Protein AF-A0A8I6XBU9-F1 (afdb_monomer)

Secondary structure (DSSP, 8-state):
-TTTT--SS--EEEEE---TTSS--EEEEESS--GGG--S-------SBTTTTEEEE--EEETTEE-SSSTT-EEEE--TT--SPP--HHHHHHHHHHTT---BPPHHHHHHHHHHHHHHHHHHHTT--HHHHHHHHTS-SS-S-S--------TTS-SSHHHHHHHHHHHHHHHHHHHHHHTTT--HHHHHHHHHHHTT-BPPTT------GGGGGGSPPEEEEETTEEEEE-TT-

Mean predicted aligned error: 7.1 Å

Structure (mmCIF, N/CA/C/O backbone):
data_AF-A0A8I6XBU9-F1
#
_entry.id   AF-A0A8I6XBU9-F1
#
loop_
_atom_site.group_PDB
_atom_site.id
_atom_site.type_symbol
_atom_site.label_atom_id
_atom_site.label_alt_id
_atom_site.label_comp_id
_atom_site.label_asym_id
_atom_site.label_entity_id
_atom_site.label_seq_id
_atom_site.pdbx_PDB_ins_code
_atom_site.Cartn_x
_atom_site.Cartn_y
_atom_site.Cartn_z
_atom_site.occupancy
_atom_site.B_iso_or_equiv
_atom_site.auth_seq_id
_atom_site.auth_comp_id
_atom_site.auth_asym_id
_atom_site.auth_atom_id
_atom_site.pdbx_PDB_model_num
ATOM 1 N N . MET A 1 1 ? 7.343 6.945 -33.874 1.00 69.19 1 MET A N 1
ATOM 2 C CA . MET A 1 1 ? 8.345 5.884 -34.149 1.00 69.19 1 MET A CA 1
ATOM 3 C C . MET A 1 1 ? 7.709 4.617 -34.724 1.00 69.19 1 MET A C 1
ATOM 5 O O . MET A 1 1 ? 8.165 4.173 -35.769 1.00 69.19 1 MET A O 1
ATOM 9 N N . GLN A 1 2 ? 6.653 4.068 -34.107 1.00 75.69 2 GLN A N 1
ATOM 10 C CA . GLN A 1 2 ? 5.921 2.900 -34.630 1.00 75.69 2 GLN A CA 1
ATOM 11 C C . GLN A 1 2 ? 5.233 3.190 -35.978 1.00 75.69 2 GLN A C 1
ATOM 13 O O . GLN A 1 2 ? 5.475 2.491 -36.955 1.00 75.69 2 GLN A O 1
ATOM 18 N N . GLU A 1 3 ? 4.470 4.285 -36.078 1.00 79.31 3 GLU A N 1
ATOM 19 C CA . GLU A 1 3 ? 3.785 4.694 -37.324 1.00 79.31 3 GLU A CA 1
ATOM 20 C C . GLU A 1 3 ? 4.749 4.978 -38.485 1.00 79.31 3 GLU A C 1
ATOM 22 O O . GLU A 1 3 ? 4.449 4.713 -39.645 1.00 79.31 3 GLU A O 1
ATOM 27 N N . GLN A 1 4 ? 5.949 5.465 -38.159 1.00 82.12 4 GLN A N 1
ATOM 28 C CA . GLN A 1 4 ? 7.026 5.722 -39.118 1.00 82.12 4 GLN A CA 1
ATOM 29 C C . GLN A 1 4 ? 7.834 4.454 -39.454 1.00 82.12 4 GLN A C 1
ATOM 31 O O . GLN A 1 4 ? 8.819 4.540 -40.180 1.00 82.12 4 GLN A O 1
ATOM 36 N N . LYS A 1 5 ? 7.448 3.284 -38.918 1.00 76.81 5 LYS A N 1
ATOM 37 C CA . LYS A 1 5 ? 8.120 1.984 -39.097 1.00 76.81 5 LYS A CA 1
ATOM 38 C C . LYS A 1 5 ? 9.612 1.994 -38.744 1.00 76.81 5 LYS A C 1
ATOM 40 O O . LYS A 1 5 ? 10.394 1.218 -39.281 1.00 76.81 5 LYS A O 1
ATOM 45 N N . LEU A 1 6 ? 10.011 2.850 -37.804 1.00 74.56 6 LEU A N 1
ATOM 46 C CA . LEU A 1 6 ? 11.391 2.925 -37.309 1.00 74.56 6 LEU A CA 1
ATOM 47 C C . LEU A 1 6 ? 11.697 1.833 -36.262 1.00 74.56 6 LEU A C 1
ATOM 49 O O . LEU A 1 6 ? 12.803 1.768 -35.721 1.00 74.56 6 LEU A O 1
ATOM 53 N N . ILE A 1 7 ? 10.704 0.994 -35.945 1.00 70.50 7 ILE A N 1
ATOM 54 C CA . ILE A 1 7 ? 10.739 -0.013 -34.887 1.00 70.50 7 ILE A CA 1
ATOM 55 C C . ILE A 1 7 ? 10.218 -1.356 -35.427 1.00 70.50 7 ILE A C 1
ATOM 57 O O . ILE A 1 7 ? 9.168 -1.400 -36.055 1.00 70.50 7 ILE A O 1
ATOM 61 N N . GLU A 1 8 ? 10.948 -2.445 -35.156 1.00 71.12 8 GLU A N 1
ATOM 62 C CA . GLU A 1 8 ? 10.561 -3.830 -35.507 1.00 71.12 8 GLU A CA 1
ATOM 63 C C . GLU A 1 8 ? 9.788 -4.563 -34.399 1.00 71.12 8 GLU A C 1
ATOM 65 O O . GLU A 1 8 ? 9.085 -5.531 -34.676 1.00 71.12 8 GLU A O 1
ATOM 70 N N . LYS A 1 9 ? 9.954 -4.145 -33.138 1.00 80.44 9 LYS A N 1
ATOM 71 C CA . LYS A 1 9 ? 9.275 -4.722 -31.971 1.00 80.44 9 LYS A CA 1
ATOM 72 C C . LYS A 1 9 ? 8.653 -3.616 -31.141 1.00 80.44 9 LYS A C 1
ATOM 74 O O . LYS A 1 9 ? 9.375 -2.753 -30.644 1.00 80.44 9 LYS A O 1
ATOM 79 N N . ASP A 1 10 ? 7.348 -3.701 -30.928 1.00 89.19 10 ASP A N 1
ATOM 80 C CA . ASP A 1 10 ? 6.564 -2.692 -30.212 1.00 89.19 10 ASP A CA 1
ATOM 81 C C . ASP A 1 10 ? 6.672 -2.858 -28.688 1.00 89.19 10 ASP A C 1
ATOM 83 O O . ASP A 1 10 ? 5.684 -3.051 -27.985 1.00 89.19 10 ASP A O 1
ATOM 87 N N . ILE A 1 11 ? 7.909 -2.825 -28.185 1.00 92.69 11 ILE A N 1
ATOM 88 C CA . ILE A 1 11 ? 8.249 -2.893 -26.762 1.00 92.69 11 ILE A CA 1
ATOM 89 C C . ILE A 1 11 ? 9.321 -1.859 -26.415 1.00 92.69 11 ILE A C 1
ATOM 91 O O . ILE A 1 11 ? 10.140 -1.475 -27.254 1.00 92.69 11 ILE A O 1
ATOM 95 N N . PHE A 1 12 ? 9.343 -1.455 -25.153 1.00 95.00 12 PHE A N 1
ATOM 96 C CA . PHE A 1 12 ? 10.447 -0.738 -24.528 1.00 95.00 12 PHE A CA 1
ATOM 97 C C . PHE A 1 12 ? 10.622 -1.251 -23.098 1.00 95.00 12 PHE A C 1
ATOM 99 O O . PHE A 1 12 ? 9.703 -1.855 -22.539 1.00 95.00 12 PHE A O 1
ATOM 106 N N . SER A 1 13 ? 11.792 -1.025 -22.511 1.00 97.06 13 SER A N 1
ATOM 107 C CA . SER A 1 13 ? 12.090 -1.433 -21.140 1.00 97.06 13 SER A CA 1
ATOM 108 C C . SER A 1 13 ? 12.912 -0.391 -20.408 1.00 97.06 13 SER A C 1
ATOM 110 O O . SER A 1 13 ? 13.769 0.257 -21.009 1.00 97.06 13 SER A O 1
ATOM 112 N N . PHE A 1 14 ? 12.695 -0.319 -19.101 1.00 97.94 14 PHE A N 1
ATOM 113 C CA . PHE A 1 14 ? 13.494 0.473 -18.183 1.00 97.94 14 PHE A CA 1
ATOM 114 C C . PHE A 1 14 ? 14.333 -0.442 -17.302 1.00 97.94 14 PHE A C 1
ATOM 116 O O . PHE A 1 14 ? 13.841 -1.441 -16.776 1.00 97.94 14 PHE A O 1
ATOM 123 N N . TRP A 1 15 ? 15.577 -0.044 -17.099 1.00 97.50 15 TRP A N 1
ATOM 124 C CA . TRP A 1 15 ? 16.380 -0.441 -15.960 1.00 97.50 15 TRP A CA 1
ATOM 125 C C . TRP A 1 15 ? 16.750 0.827 -15.203 1.00 97.50 15 TRP A C 1
ATOM 127 O O . TRP A 1 15 ? 17.281 1.762 -15.793 1.00 97.50 15 TRP A O 1
ATOM 137 N N . LEU A 1 16 ? 16.435 0.880 -13.914 1.00 96.00 16 LEU A N 1
ATOM 138 C CA . LEU A 1 16 ? 16.753 2.015 -13.055 1.00 96.00 16 LEU A CA 1
ATOM 139 C C . LEU A 1 16 ? 17.717 1.515 -11.988 1.00 96.00 16 LEU A C 1
ATOM 141 O O . LEU A 1 16 ? 17.407 0.562 -11.268 1.00 96.00 16 LEU A O 1
ATOM 145 N N . ASN A 1 17 ? 18.904 2.107 -11.940 1.00 94.06 17 ASN A N 1
ATOM 146 C CA . ASN A 1 17 ? 19.925 1.720 -10.987 1.00 94.06 17 ASN A CA 1
ATOM 147 C C . ASN A 1 17 ? 19.602 2.325 -9.617 1.00 94.06 17 ASN A C 1
ATOM 149 O O . ASN A 1 17 ? 19.193 3.480 -9.523 1.00 94.06 17 ASN A O 1
ATOM 153 N N . ARG A 1 18 ? 19.765 1.526 -8.562 1.00 90.69 18 ARG A N 1
ATOM 154 C CA . ARG A 1 18 ? 19.510 1.943 -7.177 1.00 90.69 18 ARG A CA 1
ATOM 155 C C . ARG A 1 18 ? 20.768 2.433 -6.465 1.00 90.69 18 ARG A C 1
ATOM 157 O O . ARG A 1 18 ? 20.646 3.047 -5.417 1.00 90.69 18 ARG A O 1
ATOM 164 N N . ASP A 1 19 ? 21.945 2.170 -7.029 1.00 91.94 19 ASP A N 1
ATOM 165 C CA . ASP A 1 19 ? 23.218 2.654 -6.500 1.00 91.94 19 ASP A CA 1
ATOM 166 C C . ASP A 1 19 ? 23.405 4.147 -6.846 1.00 91.94 19 ASP A C 1
ATOM 168 O O . ASP A 1 19 ? 23.566 4.468 -8.030 1.00 91.94 19 ASP A O 1
ATOM 172 N N . PRO A 1 20 ? 23.369 5.061 -5.854 1.00 88.75 20 PRO A N 1
ATOM 173 C CA . PRO A 1 20 ? 23.505 6.496 -6.091 1.00 88.75 20 PRO A CA 1
ATOM 174 C C . PRO A 1 20 ? 24.926 6.904 -6.503 1.00 88.75 20 PRO A C 1
ATOM 176 O O . PRO A 1 20 ? 25.096 7.966 -7.101 1.00 88.75 20 PRO A O 1
ATOM 179 N N . ASP A 1 21 ? 25.931 6.070 -6.218 1.00 94.25 21 ASP A N 1
ATOM 180 C CA . ASP A 1 21 ? 27.338 6.334 -6.530 1.00 94.25 21 ASP A CA 1
ATOM 181 C C . ASP A 1 21 ? 27.744 5.766 -7.902 1.00 94.25 21 ASP A C 1
ATOM 183 O O . ASP A 1 21 ? 28.847 6.018 -8.404 1.00 94.25 21 ASP A O 1
ATOM 187 N N . ALA A 1 22 ? 26.856 5.005 -8.548 1.00 94.25 22 ALA A N 1
ATOM 188 C CA . ALA A 1 22 ? 27.112 4.435 -9.858 1.00 94.25 22 ALA A CA 1
ATOM 189 C C . ALA A 1 22 ? 27.139 5.506 -10.959 1.00 94.25 22 ALA A C 1
ATOM 191 O O . ALA A 1 22 ? 26.293 6.393 -11.049 1.00 94.25 22 ALA A O 1
ATOM 192 N N . SER A 1 23 ? 28.071 5.356 -11.902 1.00 93.38 23 SER A N 1
ATOM 193 C CA . SER A 1 23 ? 28.202 6.268 -13.048 1.00 93.38 23 SER A CA 1
ATOM 194 C C . SER A 1 23 ? 27.027 6.206 -14.034 1.00 93.38 23 SER A C 1
ATOM 196 O O . SER A 1 23 ? 26.811 7.151 -14.792 1.00 93.38 23 SER A O 1
ATOM 198 N N . ALA A 1 24 ? 26.270 5.105 -14.035 1.00 94.00 24 ALA A N 1
ATOM 199 C CA . ALA A 1 24 ? 25.064 4.924 -14.832 1.00 94.00 24 ALA A CA 1
ATOM 200 C C . ALA A 1 24 ? 23.843 4.790 -13.912 1.00 94.00 24 ALA A C 1
ATOM 202 O O . ALA A 1 24 ? 23.686 3.776 -13.229 1.00 94.00 24 ALA A O 1
ATOM 203 N N . GLY A 1 25 ? 22.964 5.796 -13.932 1.00 94.12 25 GLY A N 1
ATOM 204 C CA . GLY A 1 25 ? 21.730 5.815 -13.134 1.00 94.12 25 GLY A CA 1
ATOM 205 C C . GLY A 1 25 ? 20.595 4.950 -13.696 1.00 94.12 25 GLY A C 1
ATOM 206 O O . GLY A 1 25 ? 19.633 4.656 -12.996 1.00 94.12 25 GLY A O 1
ATOM 207 N N . GLY A 1 26 ? 20.685 4.515 -14.954 1.00 96.06 26 GLY A N 1
ATOM 208 C CA . GLY A 1 26 ? 19.680 3.664 -15.586 1.00 96.06 26 GLY A CA 1
ATOM 209 C C . GLY A 1 26 ? 19.813 3.614 -17.105 1.00 96.06 26 GLY A C 1
ATOM 210 O O . GLY A 1 26 ? 20.683 4.257 -17.692 1.00 96.06 26 GLY A O 1
ATOM 211 N N . GLU A 1 27 ? 18.931 2.854 -17.744 1.00 97.12 27 GLU A N 1
ATOM 212 C CA . GLU A 1 27 ? 18.854 2.681 -19.190 1.00 97.12 27 GLU A CA 1
ATOM 213 C C . GLU A 1 27 ? 17.388 2.561 -19.639 1.00 97.12 27 GLU A C 1
ATOM 215 O O . GLU A 1 27 ? 16.596 1.818 -19.054 1.00 97.12 27 GLU A O 1
ATOM 220 N N . LEU A 1 28 ? 17.034 3.279 -20.709 1.00 96.75 28 LEU A N 1
ATOM 221 C CA . LEU A 1 28 ? 15.789 3.090 -21.452 1.00 96.75 28 LEU A CA 1
ATOM 222 C C . LEU A 1 28 ? 16.117 2.491 -22.816 1.00 96.75 28 LEU A C 1
ATOM 224 O O . LEU A 1 28 ? 16.762 3.124 -23.652 1.00 96.75 28 LEU A O 1
ATOM 228 N N . VAL A 1 29 ? 15.610 1.288 -23.060 1.00 94.88 29 VAL A N 1
ATOM 229 C CA . VAL A 1 29 ? 15.772 0.592 -24.334 1.00 94.88 29 VAL A CA 1
ATOM 230 C C . VAL A 1 29 ? 14.448 0.609 -25.075 1.00 94.88 29 VAL A C 1
ATOM 232 O O . VAL A 1 29 ? 13.480 -0.021 -24.660 1.00 94.88 29 VAL A O 1
ATOM 235 N N . PHE A 1 30 ? 14.405 1.285 -26.219 1.00 93.06 30 PHE A N 1
ATOM 236 C CA . PHE A 1 30 ? 13.344 1.062 -27.196 1.00 93.06 30 PHE A CA 1
ATOM 237 C C . PHE A 1 30 ? 13.673 -0.182 -28.028 1.00 93.06 30 PHE A C 1
ATOM 239 O O . PHE A 1 30 ? 14.832 -0.424 -28.361 1.00 93.06 30 PHE A O 1
ATOM 246 N N . ARG A 1 31 ? 12.646 -0.927 -28.455 1.00 87.44 31 ARG A N 1
ATOM 247 C CA . ARG A 1 31 ? 12.732 -2.105 -29.347 1.00 87.44 31 ARG A CA 1
ATOM 248 C C . ARG A 1 31 ? 13.267 -3.392 -28.716 1.00 87.44 31 ARG A C 1
ATOM 250 O O . ARG A 1 31 ? 13.464 -4.381 -29.429 1.00 87.44 31 ARG A O 1
ATOM 257 N N . GLY A 1 32 ? 13.515 -3.423 -27.414 1.00 91.50 32 GLY A N 1
ATOM 258 C CA . GLY A 1 32 ? 14.161 -4.573 -26.803 1.00 91.50 32 GLY A CA 1
ATOM 259 C C . GLY A 1 32 ? 14.189 -4.524 -25.291 1.00 91.50 32 GLY A C 1
ATOM 260 O O . GLY A 1 32 ? 13.546 -3.684 -24.676 1.00 91.50 32 GLY A O 1
ATOM 261 N N . VAL A 1 33 ? 14.939 -5.473 -24.743 1.00 95.00 33 VAL A N 1
ATOM 262 C CA . VAL A 1 33 ? 15.288 -5.569 -23.329 1.00 95.00 33 VAL A CA 1
ATOM 263 C C . VAL A 1 33 ? 16.743 -6.019 -23.271 1.00 95.00 33 VAL A C 1
ATOM 265 O O . VAL A 1 33 ? 17.081 -7.023 -23.912 1.00 95.00 33 VAL A O 1
ATOM 268 N N . ASP A 1 34 ? 17.601 -5.313 -22.535 1.00 95.69 34 ASP A N 1
ATOM 269 C CA . ASP A 1 34 ? 18.957 -5.802 -22.275 1.00 95.69 34 ASP A CA 1
ATOM 270 C C . ASP A 1 34 ? 18.907 -6.910 -21.211 1.00 95.69 34 ASP A C 1
ATOM 272 O O . ASP A 1 34 ? 18.447 -6.725 -20.083 1.00 95.69 34 ASP A O 1
ATOM 276 N N . LYS A 1 35 ? 19.407 -8.094 -21.575 1.00 96.06 35 LYS A N 1
ATOM 277 C CA . LYS A 1 35 ? 19.471 -9.270 -20.699 1.00 96.06 35 LYS A CA 1
ATOM 278 C C . LYS A 1 35 ? 20.428 -9.108 -19.523 1.00 96.06 35 LYS A C 1
ATOM 280 O O . LYS A 1 35 ? 20.355 -9.906 -18.595 1.00 96.06 35 LYS A O 1
ATOM 285 N N . LYS A 1 36 ? 21.319 -8.115 -19.551 1.00 96.44 36 LYS A N 1
ATOM 286 C CA . LYS A 1 36 ? 22.210 -7.793 -18.429 1.00 96.44 36 LYS A CA 1
ATOM 287 C C . LYS A 1 36 ? 21.468 -7.154 -17.255 1.00 96.44 36 LYS A C 1
ATOM 289 O O . LYS A 1 36 ? 21.945 -7.244 -16.129 1.00 96.44 36 LYS A O 1
ATOM 294 N N . HIS A 1 37 ? 20.311 -6.543 -17.509 1.00 96.38 37 HIS A N 1
ATOM 295 C CA . HIS A 1 37 ? 19.600 -5.710 -16.540 1.00 96.38 37 HIS A CA 1
ATOM 296 C C . HIS A 1 37 ? 18.451 -6.413 -15.804 1.00 96.38 37 HIS A C 1
ATOM 298 O O . HIS A 1 37 ? 17.738 -5.782 -15.028 1.00 96.38 37 HIS A O 1
ATOM 304 N N . TYR A 1 38 ? 18.272 -7.724 -15.990 1.00 95.81 38 TYR A N 1
ATOM 305 C CA . TYR A 1 38 ? 17.293 -8.505 -15.235 1.00 95.81 38 TYR A CA 1
ATOM 306 C C . TYR A 1 38 ? 17.765 -9.947 -15.020 1.00 95.81 38 TYR A C 1
ATOM 308 O O . TYR A 1 38 ? 18.623 -10.463 -15.736 1.00 95.81 38 TYR A O 1
ATOM 316 N N . LYS A 1 39 ? 17.178 -10.626 -14.032 1.00 95.88 39 LYS A N 1
ATOM 317 C CA . LYS A 1 39 ? 17.413 -12.051 -13.763 1.00 95.88 39 LYS A CA 1
ATOM 318 C C . LYS A 1 39 ? 16.135 -12.848 -14.016 1.00 95.88 39 LYS A C 1
ATOM 320 O O . LYS A 1 39 ? 15.030 -12.359 -13.802 1.00 95.88 39 LYS A O 1
ATOM 325 N N . GLY A 1 40 ? 16.280 -14.097 -14.453 1.00 95.12 40 GLY A N 1
ATOM 326 C CA . GLY A 1 40 ? 15.143 -14.997 -14.661 1.00 95.12 40 GLY A CA 1
ATOM 327 C C . GLY A 1 40 ? 14.276 -14.624 -15.869 1.00 95.12 40 GLY A C 1
ATOM 328 O O . GLY A 1 40 ? 14.787 -14.319 -16.945 1.00 95.12 40 GLY A O 1
ATOM 329 N N . LYS A 1 41 ? 12.951 -14.727 -15.719 1.00 95.62 41 LYS A N 1
ATOM 330 C CA . LYS A 1 41 ? 11.965 -14.442 -16.775 1.00 95.62 41 LYS A CA 1
ATOM 331 C C . LYS A 1 41 ? 11.010 -13.349 -16.311 1.00 95.62 41 LYS A C 1
ATOM 333 O O . LYS A 1 41 ? 10.583 -13.366 -15.160 1.00 95.62 41 LYS A O 1
ATOM 338 N N . HIS A 1 42 ? 10.616 -12.476 -17.234 1.00 96.44 42 HIS A N 1
ATOM 339 C CA . HIS A 1 42 ? 9.564 -11.495 -16.992 1.00 96.44 42 HIS A CA 1
ATOM 340 C C . HIS A 1 42 ? 8.229 -12.179 -16.690 1.00 96.44 42 HIS A C 1
ATOM 342 O O . HIS A 1 42 ? 7.884 -13.209 -17.278 1.00 96.44 42 HIS A O 1
ATOM 348 N N . THR A 1 43 ? 7.468 -11.564 -15.794 1.00 97.19 43 THR A N 1
ATOM 349 C CA . THR A 1 43 ? 6.061 -11.877 -15.563 1.00 97.19 43 THR A CA 1
ATOM 350 C C . THR A 1 43 ? 5.243 -10.837 -16.313 1.00 97.19 43 THR A C 1
ATOM 352 O O . THR A 1 43 ? 5.334 -9.653 -16.009 1.00 97.19 43 THR A O 1
ATOM 355 N N . TYR A 1 44 ? 4.488 -11.272 -17.320 1.00 96.44 44 TYR A N 1
ATOM 356 C CA . TYR A 1 44 ? 3.661 -10.383 -18.130 1.00 96.44 44 TYR A CA 1
ATOM 357 C C . TYR A 1 44 ? 2.215 -10.412 -17.643 1.00 96.44 44 TYR A C 1
ATOM 359 O O . TYR A 1 44 ? 1.639 -11.484 -17.466 1.00 96.44 44 TYR A O 1
ATOM 367 N N . VAL A 1 45 ? 1.637 -9.226 -17.483 1.00 97.31 45 VAL A N 1
ATOM 368 C CA . VAL A 1 45 ? 0.222 -8.996 -17.174 1.00 97.31 45 VAL A CA 1
ATOM 369 C C . VAL A 1 45 ? -0.395 -8.118 -18.262 1.00 97.31 45 VAL A C 1
ATOM 371 O O . VAL A 1 45 ? 0.298 -7.259 -18.814 1.00 97.31 45 VAL A O 1
ATOM 374 N N . PRO A 1 46 ? -1.667 -8.342 -18.633 1.00 97.56 46 PRO A N 1
ATOM 375 C CA . PRO A 1 46 ? -2.322 -7.529 -19.645 1.00 97.56 46 PRO A CA 1
ATOM 376 C C . PRO A 1 46 ? -2.629 -6.127 -19.109 1.00 97.56 46 PRO A C 1
ATOM 378 O O . PRO A 1 46 ? -2.925 -5.945 -17.930 1.00 97.56 46 PRO A O 1
ATOM 381 N N . VAL A 1 47 ? -2.624 -5.139 -20.006 1.00 97.25 47 VAL A N 1
ATOM 382 C CA . VAL A 1 47 ? -3.110 -3.792 -19.687 1.00 97.25 47 VAL A CA 1
ATOM 383 C C . VAL A 1 47 ? -4.629 -3.833 -19.534 1.00 97.25 47 VAL A C 1
ATOM 385 O O . VAL A 1 47 ? -5.327 -4.218 -20.475 1.00 97.25 47 VAL A O 1
ATOM 388 N N . THR A 1 48 ? -5.147 -3.401 -18.384 1.00 96.25 48 THR A N 1
ATOM 389 C CA . THR A 1 48 ? -6.588 -3.463 -18.076 1.00 96.25 48 THR A CA 1
ATOM 390 C C . THR A 1 48 ? -7.332 -2.180 -18.426 1.00 96.25 48 THR A C 1
ATOM 392 O O . THR A 1 48 ? -8.512 -2.223 -18.776 1.00 96.25 48 THR A O 1
ATOM 395 N N . ARG A 1 49 ? -6.632 -1.037 -18.463 1.00 94.25 49 ARG A N 1
ATOM 396 C CA . ARG A 1 49 ? -7.195 0.253 -18.885 1.00 94.25 49 ARG A CA 1
ATOM 397 C C . ARG A 1 49 ? -6.265 1.007 -19.835 1.00 94.25 49 ARG A C 1
ATOM 399 O O . ARG A 1 49 ? -5.298 1.635 -19.414 1.00 94.25 49 ARG A O 1
ATOM 406 N N . LYS A 1 50 ? -6.603 1.011 -21.128 1.00 91.19 50 LYS A N 1
ATOM 407 C CA . LYS A 1 50 ? -5.876 1.788 -22.148 1.00 91.19 50 LYS A CA 1
ATOM 408 C C . LYS A 1 50 ? -5.965 3.292 -21.854 1.00 91.19 50 LYS A C 1
ATOM 410 O O . LYS A 1 50 ? -7.044 3.805 -21.571 1.00 91.19 50 LYS A O 1
ATOM 415 N N . GLY A 1 51 ? -4.823 3.971 -21.935 1.00 92.12 51 GLY A N 1
ATOM 416 C CA . GLY A 1 51 ? -4.620 5.353 -21.479 1.00 92.12 51 GLY A CA 1
ATOM 417 C 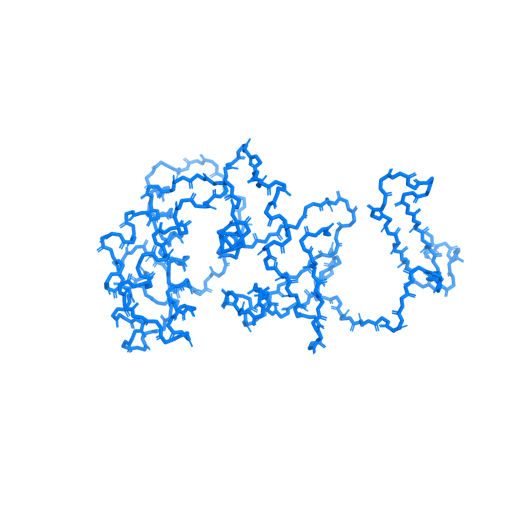C . GLY A 1 51 ? -3.587 5.444 -20.352 1.00 92.12 51 GLY A C 1
ATOM 418 O O . GLY A 1 51 ? -2.898 6.449 -20.243 1.00 92.12 51 GLY A O 1
ATOM 419 N N . TYR A 1 52 ? -3.417 4.356 -19.598 1.00 92.62 52 TYR A N 1
ATOM 420 C CA . TYR A 1 52 ? -2.365 4.175 -18.601 1.00 92.62 52 TYR A CA 1
ATOM 421 C C . TYR A 1 52 ? -1.658 2.836 -18.836 1.00 92.62 52 TYR A C 1
ATOM 423 O O . TYR A 1 52 ? -2.245 1.910 -19.403 1.00 92.62 52 TYR A O 1
ATOM 431 N N . TRP A 1 53 ? -0.424 2.693 -18.349 1.00 96.06 53 TRP A N 1
ATOM 432 C CA . TRP A 1 53 ? 0.222 1.384 -18.183 1.00 96.06 53 TRP A CA 1
ATOM 433 C C . TRP A 1 53 ? -0.302 0.709 -16.908 1.00 96.06 53 TRP A C 1
ATOM 435 O O . TRP A 1 53 ? 0.445 0.450 -15.968 1.00 96.06 53 TRP A O 1
ATOM 445 N N . GLN A 1 54 ? -1.624 0.505 -16.875 1.00 97.69 54 GLN A N 1
ATOM 446 C CA . GLN A 1 54 ? -2.361 -0.038 -15.738 1.00 97.69 54 GLN A CA 1
ATOM 447 C C . GLN A 1 54 ? -2.613 -1.537 -15.907 1.00 97.69 54 GLN A C 1
ATOM 449 O O . GLN A 1 54 ? -3.023 -1.970 -16.986 1.00 97.69 54 GLN A O 1
ATOM 454 N N . PHE A 1 55 ? -2.455 -2.302 -14.834 1.00 97.81 55 PHE A N 1
ATOM 455 C CA . PHE A 1 55 ? -2.753 -3.730 -14.772 1.00 97.81 55 PHE A CA 1
ATOM 456 C C . PHE A 1 55 ? -3.425 -4.097 -13.441 1.00 97.81 55 PHE A C 1
ATOM 458 O O . PHE A 1 55 ? -3.406 -3.312 -12.490 1.00 97.81 55 PHE A O 1
ATOM 465 N N . ASP A 1 56 ? -4.019 -5.290 -13.385 1.00 97.56 56 ASP A N 1
ATOM 466 C CA . ASP A 1 56 ? -4.597 -5.822 -12.149 1.00 97.56 56 ASP A CA 1
ATOM 467 C C . ASP A 1 56 ? -3.500 -6.441 -11.276 1.00 97.56 56 ASP A C 1
ATOM 469 O O . ASP A 1 56 ? -2.710 -7.281 -11.717 1.00 97.56 56 ASP A O 1
ATOM 473 N N . MET A 1 57 ? -3.478 -6.015 -10.022 1.00 96.94 57 MET A N 1
ATOM 474 C CA . MET A 1 57 ? -2.597 -6.464 -8.958 1.00 96.94 57 MET A CA 1
ATOM 475 C C . MET A 1 57 ? -3.431 -7.182 -7.895 1.00 96.94 57 MET A C 1
ATOM 477 O O . MET A 1 57 ? -4.602 -6.875 -7.688 1.00 96.94 57 MET A O 1
ATOM 481 N N . GLY A 1 58 ? -2.832 -8.161 -7.232 1.00 96.25 58 GLY A N 1
ATOM 482 C CA . GLY A 1 58 ? -3.403 -8.794 -6.053 1.00 96.25 58 GLY A CA 1
ATOM 483 C C . GLY A 1 58 ? -3.136 -7.975 -4.794 1.00 96.25 58 GLY A C 1
ATOM 484 O O . GLY A 1 58 ? -3.154 -6.744 -4.808 1.00 96.25 58 GLY A O 1
ATOM 485 N N . ASP A 1 59 ? -2.883 -8.690 -3.706 1.00 97.19 59 ASP A N 1
ATOM 486 C CA . ASP A 1 59 ? -2.724 -8.103 -2.384 1.00 97.19 59 ASP A CA 1
ATOM 487 C C . ASP A 1 59 ? -1.345 -7.471 -2.150 1.00 97.19 59 ASP A C 1
ATOM 489 O O . ASP A 1 59 ? -0.371 -7.793 -2.844 1.00 97.19 59 ASP A O 1
ATOM 493 N N . LEU A 1 60 ? -1.291 -6.613 -1.129 1.00 97.75 60 LEU A N 1
ATOM 494 C CA . LEU A 1 60 ? -0.065 -6.118 -0.512 1.00 97.75 60 LEU A CA 1
ATOM 495 C C . LEU A 1 60 ? 0.058 -6.724 0.884 1.00 97.75 60 LEU A C 1
ATOM 497 O O . LEU A 1 60 ? -0.875 -6.614 1.688 1.00 97.75 60 LEU A O 1
ATOM 501 N N . LEU A 1 61 ? 1.205 -7.337 1.164 1.00 97.94 61 LEU A N 1
ATOM 502 C CA . LEU A 1 61 ? 1.519 -7.929 2.455 1.00 97.94 61 LEU A CA 1
ATOM 503 C C . LEU A 1 61 ? 2.674 -7.169 3.118 1.00 97.94 61 LEU A C 1
ATOM 505 O O . LEU A 1 61 ? 3.562 -6.658 2.440 1.00 97.94 61 LEU A O 1
ATOM 509 N N . ILE A 1 62 ? 2.643 -7.102 4.445 1.00 97.81 62 ILE A N 1
ATOM 510 C CA . ILE A 1 62 ? 3.666 -6.482 5.289 1.00 97.81 62 ILE A CA 1
ATOM 511 C C . ILE A 1 62 ? 4.226 -7.584 6.183 1.00 97.81 62 ILE A C 1
ATOM 513 O O . ILE A 1 62 ? 3.487 -8.148 6.990 1.00 97.81 62 ILE A O 1
ATOM 517 N N . GLY A 1 63 ? 5.502 -7.934 6.020 1.00 96.38 63 GLY A N 1
ATOM 518 C CA . GLY A 1 63 ? 6.128 -9.022 6.778 1.00 96.38 63 GLY A CA 1
ATOM 519 C C . GLY A 1 63 ? 5.417 -10.366 6.583 1.00 96.38 63 GLY A C 1
ATOM 520 O O . GLY A 1 63 ? 5.259 -11.126 7.535 1.00 96.38 63 GLY A O 1
ATOM 521 N N . GLY A 1 64 ? 4.916 -10.628 5.370 1.00 95.62 64 GLY A N 1
ATOM 522 C CA . GLY A 1 64 ? 4.142 -11.829 5.035 1.00 95.62 64 GLY A CA 1
ATOM 523 C C . GLY A 1 64 ? 2.661 -11.796 5.439 1.00 95.62 64 GLY A C 1
ATOM 524 O O . GLY A 1 64 ? 1.932 -12.742 5.145 1.00 95.62 64 GLY A O 1
ATOM 525 N N . GLU A 1 65 ? 2.182 -10.716 6.058 1.00 95.12 65 GLU A N 1
ATOM 526 C CA . GLU A 1 65 ? 0.795 -10.580 6.509 1.00 95.12 65 GLU A CA 1
ATOM 527 C C . GLU A 1 65 ? -0.025 -9.669 5.586 1.00 95.12 65 GLU A C 1
ATOM 529 O O . GLU A 1 65 ? 0.367 -8.538 5.310 1.00 95.12 65 GLU A O 1
ATOM 534 N N . SER A 1 66 ? -1.202 -10.128 5.148 1.00 96.56 66 SER A N 1
ATOM 535 C CA . SER A 1 66 ? -2.126 -9.345 4.308 1.00 96.56 66 SER A CA 1
ATOM 536 C C . SER A 1 66 ? -2.512 -8.008 4.951 1.00 96.56 66 SER A C 1
ATOM 538 O O . SER A 1 66 ? -2.759 -7.936 6.156 1.00 96.56 66 SER A O 1
ATOM 540 N N . THR A 1 67 ? -2.646 -6.957 4.137 1.00 96.00 67 THR A N 1
ATOM 541 C CA . THR A 1 67 ? -3.236 -5.666 4.552 1.00 96.00 67 THR A CA 1
ATOM 542 C C . THR A 1 67 ? -4.759 -5.627 4.416 1.00 96.00 67 THR A C 1
ATOM 544 O O . THR A 1 67 ? -5.400 -4.642 4.795 1.00 96.00 67 THR A O 1
ATOM 547 N N . GLY A 1 68 ? -5.357 -6.687 3.866 1.00 93.31 68 GLY A N 1
ATOM 548 C CA . GLY A 1 68 ? -6.794 -6.910 3.748 1.00 93.31 68 GLY A CA 1
ATOM 549 C C . GLY A 1 68 ? -7.498 -6.095 2.660 1.00 93.31 68 GLY A C 1
ATOM 550 O O . GLY A 1 68 ? -8.465 -6.588 2.081 1.00 93.31 68 GLY A O 1
ATOM 551 N N . PHE A 1 69 ? -7.031 -4.880 2.361 1.00 95.12 69 PHE A N 1
ATOM 552 C CA . PHE A 1 69 ? -7.699 -3.965 1.432 1.00 95.12 69 PHE A CA 1
ATOM 553 C C . PHE A 1 69 ? -7.581 -4.415 -0.032 1.00 95.12 69 PHE A C 1
ATOM 555 O O . PHE A 1 69 ? -8.583 -4.443 -0.743 1.00 95.12 69 PHE A O 1
ATOM 562 N N . CYS A 1 70 ? -6.383 -4.812 -0.476 1.00 96.12 70 CYS A N 1
ATOM 563 C CA . CYS A 1 70 ? -6.145 -5.264 -1.852 1.00 96.12 70 CYS A CA 1
ATOM 564 C C . CYS A 1 70 ? -6.298 -6.783 -2.040 1.00 96.12 70 CYS A C 1
ATOM 566 O O . CYS A 1 70 ? -6.063 -7.292 -3.135 1.00 96.12 70 CYS A O 1
ATOM 568 N N . ALA A 1 71 ? -6.763 -7.520 -1.025 1.00 92.38 71 ALA A N 1
ATOM 569 C CA . ALA A 1 71 ? -6.964 -8.968 -1.111 1.00 92.38 71 ALA A CA 1
ATOM 570 C C . ALA A 1 71 ? -7.985 -9.375 -2.194 1.00 92.38 71 ALA A C 1
ATOM 572 O O . ALA A 1 71 ? -7.871 -10.443 -2.792 1.00 92.38 71 ALA A O 1
ATOM 573 N N . GLY A 1 72 ? -8.970 -8.512 -2.474 1.00 91.00 72 GLY A N 1
ATOM 574 C CA . GLY A 1 72 ? -9.934 -8.684 -3.570 1.00 91.00 72 GLY A CA 1
ATOM 575 C C . GLY A 1 72 ? -9.419 -8.251 -4.949 1.00 91.00 72 GLY A C 1
ATOM 576 O O . GLY A 1 72 ? -10.164 -8.333 -5.923 1.00 91.00 72 GLY A O 1
ATOM 577 N N . GLY A 1 73 ? -8.169 -7.793 -5.028 1.00 93.94 73 GLY A N 1
ATOM 578 C CA . GLY A 1 73 ? -7.566 -7.188 -6.206 1.00 93.94 73 GLY A CA 1
ATOM 579 C C . GLY A 1 73 ? -7.593 -5.659 -6.163 1.00 93.94 73 GLY A C 1
ATOM 580 O O . GLY A 1 73 ? -8.559 -5.033 -5.727 1.00 93.94 73 GLY A O 1
ATOM 581 N N . CYS A 1 74 ? -6.517 -5.063 -6.659 1.00 96.50 74 CYS A N 1
ATOM 582 C CA . CYS A 1 74 ? -6.331 -3.631 -6.838 1.00 96.50 74 CYS A CA 1
ATOM 583 C C . CYS A 1 74 ? -5.816 -3.349 -8.253 1.00 96.50 74 CYS A C 1
ATOM 585 O O . CYS A 1 74 ? -5.304 -4.229 -8.936 1.00 96.50 74 CYS A O 1
ATOM 587 N N . ALA A 1 75 ? -5.929 -2.104 -8.706 1.00 96.62 75 ALA A N 1
ATOM 588 C CA . ALA A 1 75 ? -5.250 -1.666 -9.921 1.00 96.62 75 ALA A CA 1
ATOM 589 C C . ALA A 1 75 ? -3.878 -1.085 -9.562 1.00 96.62 75 ALA A C 1
ATOM 591 O O . ALA A 1 75 ? -3.751 -0.376 -8.565 1.00 96.62 75 ALA A O 1
ATOM 592 N N . ALA A 1 76 ? -2.879 -1.332 -10.403 1.00 97.44 76 ALA A N 1
ATOM 593 C CA . ALA A 1 76 ? -1.557 -0.727 -10.297 1.00 97.44 76 ALA A CA 1
ATOM 594 C C . ALA A 1 76 ? -1.163 -0.082 -11.627 1.00 97.44 76 ALA A C 1
ATOM 596 O O . ALA A 1 76 ? -1.554 -0.556 -12.693 1.00 97.44 76 ALA A O 1
ATOM 597 N N . ILE A 1 77 ? -0.395 1.006 -11.565 1.00 97.31 77 ILE A N 1
ATOM 598 C CA . ILE A 1 77 ? 0.154 1.711 -12.728 1.00 97.31 77 ILE A CA 1
ATOM 599 C C . ILE A 1 77 ? 1.674 1.692 -12.612 1.00 97.31 77 ILE A C 1
ATOM 601 O O . ILE A 1 77 ? 2.212 2.021 -11.559 1.00 97.31 77 ILE A O 1
ATOM 605 N N . VAL A 1 78 ? 2.362 1.338 -13.699 1.00 96.06 78 VAL A N 1
ATOM 606 C CA . VAL A 1 78 ? 3.813 1.550 -13.797 1.00 96.06 78 VAL A CA 1
ATOM 607 C C . VAL A 1 78 ? 4.063 2.955 -14.328 1.00 96.06 78 VAL A C 1
ATOM 609 O O . VAL A 1 78 ? 3.782 3.234 -15.496 1.00 96.06 78 VAL A O 1
ATOM 612 N N . ASP A 1 79 ? 4.592 3.827 -13.476 1.00 96.25 79 ASP A N 1
ATOM 613 C CA . ASP A 1 79 ? 4.929 5.206 -13.819 1.00 96.25 79 ASP A CA 1
ATOM 614 C C . ASP A 1 79 ? 6.395 5.503 -13.486 1.00 96.25 79 ASP A C 1
ATOM 616 O O . ASP A 1 79 ? 6.743 5.796 -12.348 1.00 96.25 79 ASP A O 1
ATOM 620 N N . SER A 1 80 ? 7.266 5.454 -14.497 1.00 94.62 80 SER A N 1
ATOM 621 C CA . SER A 1 80 ? 8.681 5.814 -14.338 1.00 94.62 80 SER A CA 1
ATOM 622 C C . SER A 1 80 ? 8.905 7.312 -14.081 1.00 94.62 80 SER A C 1
ATOM 624 O O . SER A 1 80 ? 10.043 7.719 -13.871 1.00 94.62 80 SER A O 1
ATOM 626 N N . GLY A 1 81 ? 7.859 8.143 -14.170 1.00 94.25 81 GLY A N 1
ATOM 627 C CA . GLY A 1 81 ? 7.901 9.573 -13.867 1.00 94.25 81 GLY A CA 1
ATOM 628 C C . GLY A 1 81 ? 7.747 9.904 -12.381 1.00 94.25 81 GLY A C 1
ATOM 629 O O . GLY A 1 81 ? 7.908 11.068 -12.016 1.00 94.25 81 GLY A O 1
ATOM 630 N N . THR A 1 82 ? 7.466 8.909 -11.534 1.00 91.62 82 THR A N 1
ATOM 631 C CA . THR A 1 82 ? 7.250 9.077 -10.093 1.00 91.62 82 THR A CA 1
ATOM 632 C C . THR A 1 82 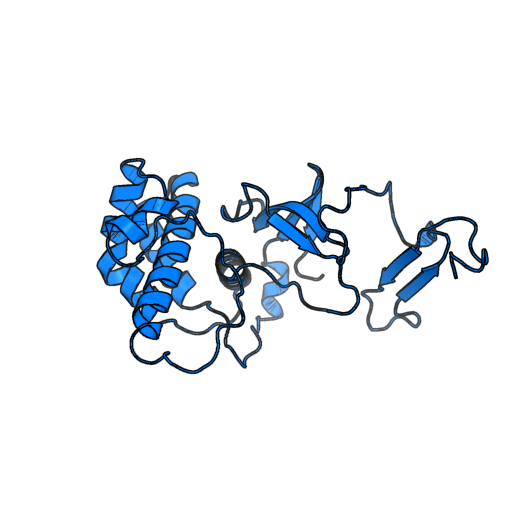? 8.200 8.179 -9.301 1.00 91.62 82 THR A C 1
ATOM 634 O O . THR A 1 82 ? 8.352 7.001 -9.615 1.00 91.62 82 THR A O 1
ATOM 637 N N . SER A 1 83 ? 8.831 8.725 -8.258 1.00 89.50 83 SER A N 1
ATOM 638 C CA . SER A 1 83 ? 9.765 7.964 -7.411 1.00 89.50 83 SER A CA 1
ATOM 639 C C . SER A 1 83 ? 9.076 7.190 -6.283 1.00 89.50 83 SER A C 1
ATOM 641 O O . SER A 1 83 ? 9.523 6.107 -5.923 1.00 89.50 83 SER A O 1
ATOM 643 N N . LEU A 1 84 ? 8.013 7.755 -5.702 1.00 91.88 84 LEU A N 1
ATOM 644 C CA . LEU A 1 84 ? 7.306 7.170 -4.560 1.00 91.88 84 LEU A CA 1
ATOM 645 C C . LEU A 1 84 ? 6.249 6.156 -5.004 1.00 91.88 84 LEU A C 1
ATOM 647 O O . LEU A 1 84 ? 5.629 6.297 -6.059 1.00 91.88 84 LEU A O 1
ATOM 651 N N . LEU A 1 85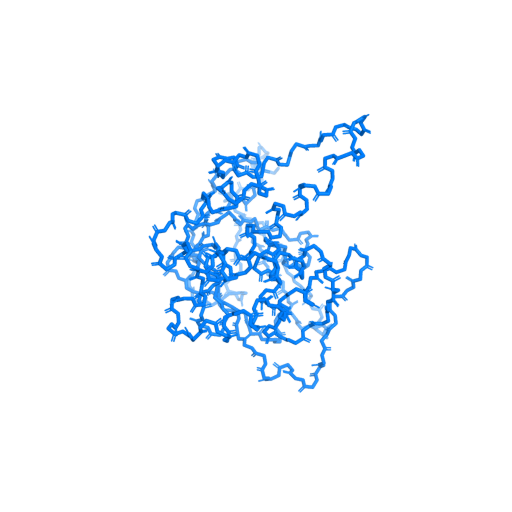 ? 5.973 5.180 -4.140 1.00 93.50 85 LEU A N 1
ATOM 652 C CA . LEU A 1 85 ? 4.800 4.324 -4.276 1.00 93.50 85 LEU A CA 1
ATOM 653 C C . LEU A 1 85 ? 3.581 5.040 -3.694 1.00 93.50 85 LEU A C 1
ATOM 655 O O . LEU A 1 85 ? 3.546 5.376 -2.512 1.00 93.50 85 LEU A O 1
ATOM 659 N N . ALA A 1 86 ? 2.566 5.259 -4.525 1.00 93.19 86 ALA A N 1
ATOM 660 C CA . ALA A 1 86 ? 1.287 5.811 -4.097 1.00 93.19 86 ALA A CA 1
ATOM 661 C C . ALA A 1 86 ? 0.243 4.694 -3.990 1.00 93.19 86 ALA A C 1
ATOM 663 O O . ALA A 1 86 ? 0.089 3.884 -4.905 1.00 93.19 86 ALA A O 1
ATOM 664 N N . GLY A 1 87 ? -0.503 4.671 -2.886 1.00 93.81 87 GLY A N 1
ATOM 665 C CA . GLY A 1 87 ? -1.517 3.653 -2.632 1.00 93.81 87 GLY A CA 1
ATOM 666 C C . GLY A 1 87 ? -2.662 4.146 -1.746 1.00 93.81 87 GLY A C 1
ATOM 667 O O . GLY A 1 87 ? -2.648 5.289 -1.283 1.00 93.81 87 GLY A O 1
ATOM 668 N N . PRO A 1 88 ? -3.676 3.296 -1.512 1.00 94.75 88 PRO A N 1
ATOM 669 C CA . PRO A 1 88 ? -4.788 3.605 -0.618 1.00 94.75 88 PRO A CA 1
ATOM 670 C C . PRO A 1 88 ? -4.304 3.962 0.793 1.00 94.75 88 PRO A C 1
ATOM 672 O O . PRO A 1 88 ? -3.467 3.253 1.354 1.00 94.75 88 PRO A O 1
ATOM 675 N N . MET A 1 89 ? -4.874 5.010 1.404 1.00 92.19 89 MET A N 1
ATOM 676 C CA . MET A 1 89 ? -4.515 5.414 2.776 1.00 92.19 89 MET A CA 1
ATOM 677 C C . MET A 1 89 ? -4.697 4.272 3.787 1.00 92.19 89 MET A C 1
ATOM 679 O O . MET A 1 89 ? -3.875 4.118 4.683 1.00 92.19 89 MET A O 1
ATOM 683 N N . THR A 1 90 ? -5.700 3.411 3.592 1.00 94.19 90 THR A N 1
ATOM 684 C CA . THR A 1 90 ? -5.930 2.190 4.388 1.00 94.19 90 THR A CA 1
ATOM 685 C C . THR A 1 90 ? -4.710 1.275 4.473 1.00 94.19 90 THR A C 1
ATOM 687 O O . THR A 1 90 ? -4.499 0.626 5.498 1.00 94.19 90 THR A O 1
ATOM 690 N N . ILE A 1 91 ? -3.916 1.204 3.405 1.00 96.38 91 ILE A N 1
ATOM 691 C CA . ILE A 1 91 ? -2.708 0.383 3.320 1.00 96.38 91 ILE A CA 1
ATOM 692 C C . ILE A 1 91 ? -1.499 1.180 3.797 1.00 96.38 91 ILE A C 1
ATOM 694 O O . ILE A 1 91 ? -0.750 0.696 4.639 1.00 96.38 91 ILE A O 1
ATOM 698 N N . VAL A 1 92 ? -1.327 2.411 3.306 1.00 95.31 92 VAL A N 1
ATOM 699 C CA . VAL A 1 92 ? -0.143 3.228 3.623 1.00 95.31 92 VAL A CA 1
ATOM 700 C C . VAL A 1 92 ? -0.027 3.493 5.125 1.00 95.31 92 VAL A C 1
ATOM 702 O O . VAL A 1 92 ? 1.071 3.447 5.661 1.00 95.31 92 VAL A O 1
ATOM 705 N N . VAL A 1 93 ? -1.141 3.677 5.838 1.00 96.06 93 VAL A N 1
ATOM 706 C CA . VAL A 1 93 ? -1.128 3.840 7.303 1.00 96.06 93 VAL A CA 1
ATOM 707 C C . VAL A 1 93 ? -0.646 2.573 8.021 1.00 96.06 93 VAL A C 1
ATOM 709 O O . VAL A 1 93 ? 0.112 2.672 8.985 1.00 96.06 93 VAL A O 1
ATOM 712 N N . GLN A 1 94 ? -1.027 1.382 7.541 1.00 97.19 94 GLN A N 1
ATOM 713 C CA . GLN A 1 94 ? -0.516 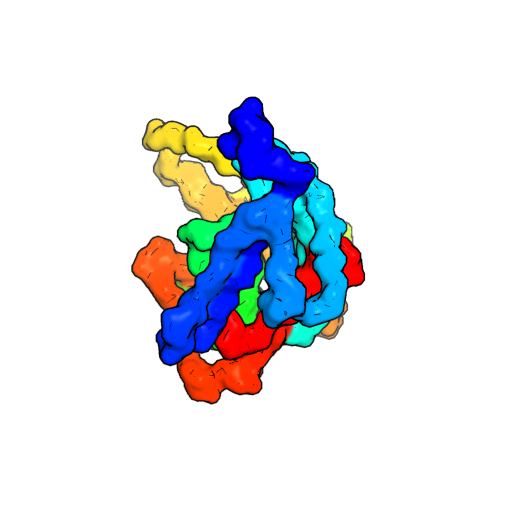0.115 8.081 1.00 97.19 94 GLN A CA 1
ATOM 714 C C . GLN A 1 94 ? 0.988 -0.032 7.813 1.00 97.19 94 GLN A C 1
ATOM 716 O O . GLN A 1 94 ? 1.718 -0.448 8.709 1.00 97.19 94 GLN A O 1
ATOM 721 N N . VAL A 1 95 ? 1.453 0.358 6.619 1.00 96.81 95 VAL A N 1
ATOM 722 C CA . VAL A 1 95 ? 2.885 0.378 6.273 1.00 96.81 95 VAL A CA 1
ATOM 723 C C . VAL A 1 95 ? 3.640 1.340 7.185 1.00 96.81 95 VAL A C 1
ATOM 725 O O . VAL A 1 95 ? 4.578 0.912 7.846 1.00 96.81 95 VAL A O 1
ATOM 728 N N . ASN A 1 96 ? 3.193 2.593 7.301 1.00 95.44 96 ASN A N 1
ATOM 729 C CA . ASN A 1 96 ? 3.810 3.602 8.164 1.00 95.44 96 ASN A CA 1
ATOM 730 C C . ASN A 1 96 ? 3.919 3.129 9.613 1.00 95.44 96 ASN A C 1
ATOM 732 O O . ASN A 1 96 ? 4.952 3.309 10.247 1.00 95.44 96 ASN A O 1
ATOM 736 N N . HIS A 1 97 ? 2.869 2.499 10.138 1.00 96.25 97 HIS A N 1
ATOM 737 C CA . HIS A 1 97 ? 2.913 1.913 11.470 1.00 96.25 97 HIS A CA 1
ATOM 738 C C . HIS A 1 97 ? 3.965 0.799 11.581 1.00 96.25 97 HIS A C 1
ATOM 740 O O . HIS A 1 97 ? 4.734 0.789 12.538 1.00 96.25 97 HIS A O 1
ATOM 746 N N . ALA A 1 98 ? 4.024 -0.108 10.604 1.00 96.38 98 ALA A N 1
ATOM 747 C CA . ALA A 1 98 ? 4.920 -1.260 10.625 1.00 96.38 98 ALA A CA 1
ATOM 748 C C . ALA A 1 98 ? 6.404 -0.901 10.440 1.00 96.38 98 ALA A C 1
ATOM 750 O O . ALA A 1 98 ? 7.259 -1.574 11.005 1.00 96.38 98 ALA A O 1
ATOM 751 N N . ILE A 1 99 ? 6.707 0.160 9.686 1.00 95.56 99 ILE A N 1
ATOM 752 C CA . ILE A 1 99 ? 8.080 0.657 9.485 1.00 95.56 99 ILE A CA 1
ATOM 753 C C . ILE A 1 99 ? 8.472 1.753 10.492 1.00 95.56 99 ILE A C 1
ATOM 755 O O . ILE A 1 99 ? 9.540 2.347 10.382 1.00 95.56 99 ILE A O 1
ATOM 759 N N . GLY A 1 100 ? 7.594 2.077 11.447 1.00 94.69 100 GLY A N 1
ATOM 760 C CA . GLY A 1 100 ? 7.847 3.106 12.459 1.00 94.69 100 GLY A CA 1
ATOM 761 C C . GLY A 1 100 ? 7.808 4.550 11.945 1.00 94.69 100 GLY A C 1
ATOM 762 O O . GLY A 1 100 ? 8.223 5.455 12.668 1.00 94.69 100 GLY A O 1
ATOM 763 N N . ALA A 1 101 ? 7.282 4.793 10.744 1.00 93.62 101 ALA A N 1
ATOM 764 C CA . ALA A 1 101 ? 7.266 6.113 10.129 1.00 93.62 101 ALA A CA 1
ATOM 765 C C . ALA A 1 101 ? 6.402 7.121 10.892 1.00 93.62 101 ALA A C 1
ATOM 767 O O . ALA A 1 101 ? 5.304 6.810 11.368 1.00 93.62 101 ALA A O 1
ATOM 768 N N . GLU A 1 102 ? 6.884 8.356 10.981 1.00 90.69 102 GLU A N 1
ATOM 769 C CA . GLU A 1 102 ? 6.144 9.469 11.559 1.00 90.69 102 GLU A CA 1
ATOM 770 C C . GLU A 1 102 ? 4.861 9.760 10.764 1.00 90.69 102 GLU A C 1
ATOM 772 O O . GLU A 1 102 ? 4.802 9.664 9.531 1.00 90.69 102 GLU A O 1
ATOM 777 N N . GLY A 1 103 ? 3.814 10.127 11.500 1.00 89.38 103 GLY A N 1
ATOM 778 C CA . GLY A 1 103 ? 2.520 10.497 10.949 1.00 89.38 103 GLY A CA 1
ATOM 779 C C . GLY A 1 103 ? 1.819 11.541 11.807 1.00 89.38 103 GLY A C 1
ATOM 780 O O . GLY A 1 103 ? 2.342 12.008 12.820 1.00 89.38 103 GLY A O 1
ATOM 781 N N . ILE A 1 104 ? 0.630 11.934 11.366 1.00 90.88 104 ILE A N 1
ATOM 782 C CA . ILE A 1 104 ? -0.234 12.874 12.071 1.00 90.88 104 ILE A CA 1
ATOM 783 C C . ILE A 1 104 ? -1.372 12.143 12.772 1.00 90.88 104 ILE A C 1
ATOM 785 O O . ILE A 1 104 ? -1.886 11.125 12.302 1.00 90.88 104 ILE A O 1
ATOM 789 N N . ILE A 1 105 ? -1.800 12.719 13.890 1.00 92.94 105 ILE A N 1
ATOM 790 C CA . ILE A 1 105 ? -2.969 12.255 14.628 1.00 92.94 105 ILE A CA 1
ATOM 791 C C . ILE A 1 105 ? -4.224 12.744 13.903 1.00 92.94 105 ILE A C 1
ATOM 793 O O . ILE A 1 105 ? -4.419 13.951 13.754 1.00 92.94 105 ILE A O 1
ATOM 797 N N . SER A 1 106 ? -5.088 11.819 13.481 1.00 93.88 106 SER A N 1
ATOM 798 C CA . SER A 1 106 ? -6.428 12.163 12.990 1.00 93.88 106 SER A CA 1
ATOM 799 C C . SER A 1 106 ? -7.434 12.125 14.129 1.00 93.88 106 SER A C 1
ATOM 801 O O . SER A 1 106 ? -7.692 11.072 14.714 1.00 93.88 106 SER A O 1
ATOM 803 N N . THR A 1 107 ? -8.032 13.279 14.413 1.00 94.31 107 THR A N 1
ATOM 804 C CA . THR A 1 107 ? -9.096 13.415 15.411 1.00 94.31 107 THR A CA 1
ATOM 805 C C . THR A 1 107 ? -10.337 12.628 15.021 1.00 94.31 107 THR A C 1
ATOM 807 O O . THR A 1 107 ? -10.914 11.966 15.870 1.00 94.31 107 THR A O 1
ATOM 810 N N . GLU A 1 108 ? -10.693 12.617 13.737 1.00 94.12 108 GLU A N 1
ATOM 811 C CA . GLU A 1 108 ? -11.846 11.884 13.207 1.00 94.12 108 GLU A CA 1
ATOM 812 C C . GLU A 1 108 ? -11.639 10.371 13.328 1.00 94.12 108 GLU A C 1
ATOM 814 O O . GLU A 1 108 ? -12.549 9.644 13.713 1.00 94.12 108 GLU A O 1
ATOM 819 N N . CYS A 1 109 ? -10.423 9.887 13.051 1.00 96.56 109 CYS A N 1
ATOM 820 C CA . CYS A 1 109 ? -10.069 8.484 13.254 1.00 96.56 109 CYS A CA 1
ATOM 821 C C . CYS A 1 109 ? -10.165 8.100 14.732 1.00 96.56 109 CYS A C 1
ATOM 823 O O . CYS A 1 109 ? -10.821 7.117 15.068 1.00 96.56 109 CYS A O 1
ATOM 825 N N . LYS A 1 110 ? -9.564 8.901 15.623 1.00 97.25 110 LYS A N 1
ATOM 826 C CA . LYS A 1 110 ? -9.631 8.672 17.072 1.00 97.25 110 LYS A CA 1
ATOM 827 C C . LYS A 1 110 ? -11.074 8.671 17.578 1.00 97.25 110 LYS A C 1
ATOM 829 O O . LYS A 1 110 ? -11.431 7.781 18.339 1.00 97.25 110 LYS A O 1
ATOM 834 N N . GLU A 1 111 ? -11.897 9.614 17.129 1.00 96.19 111 GLU A N 1
ATOM 835 C CA . GLU A 1 111 ? -13.321 9.689 17.469 1.00 96.19 111 GLU A CA 1
ATOM 836 C C . GLU A 1 111 ? -14.065 8.425 17.034 1.00 96.19 111 GLU A C 1
ATOM 838 O O . GLU A 1 111 ? -14.747 7.811 17.847 1.00 96.19 111 GLU A O 1
ATOM 843 N N . VAL A 1 112 ? -13.869 7.966 15.792 1.00 97.00 112 VAL A N 1
ATOM 844 C CA . VAL A 1 112 ? -14.482 6.720 15.311 1.00 97.00 112 VAL A CA 1
ATOM 845 C C . VAL A 1 112 ? -14.077 5.522 16.168 1.00 97.00 112 VAL A C 1
ATOM 847 O O . VAL A 1 112 ? -14.924 4.701 16.513 1.00 97.00 112 VAL A O 1
ATOM 850 N N . VAL A 1 113 ? -12.796 5.407 16.518 1.00 97.38 113 VAL A N 1
ATOM 851 C CA . VAL A 1 113 ? -12.305 4.282 17.324 1.00 97.38 113 VAL A CA 1
ATOM 852 C C . VAL A 1 113 ? -12.849 4.328 18.751 1.00 97.38 113 VAL A C 1
ATOM 854 O O . VAL A 1 113 ? -13.232 3.286 19.272 1.00 97.38 113 VAL A O 1
ATOM 857 N N . ILE A 1 114 ? -12.916 5.509 19.366 1.00 96.69 114 ILE A N 1
ATOM 858 C CA . ILE A 1 114 ? -13.380 5.679 20.749 1.00 96.69 114 ILE A CA 1
ATOM 859 C C . ILE A 1 114 ? -14.898 5.496 20.857 1.00 96.69 114 ILE A C 1
ATOM 861 O O . ILE A 1 114 ? -15.359 4.765 21.724 1.00 96.69 114 ILE A O 1
ATOM 865 N N . GLU A 1 115 ? -15.670 6.139 19.982 1.00 96.44 115 GLU A N 1
ATOM 866 C CA . GLU A 1 115 ? -17.133 6.189 20.098 1.00 96.44 115 GLU A CA 1
ATOM 867 C C . GLU A 1 115 ? -17.820 4.986 19.438 1.00 96.44 115 GLU A C 1
ATOM 869 O O . GLU A 1 115 ? -18.876 4.542 19.884 1.00 96.44 115 GLU A O 1
ATOM 874 N N . TYR A 1 116 ? -17.236 4.447 18.363 1.00 97.06 116 TYR A N 1
ATOM 875 C CA . TYR A 1 116 ? -17.874 3.414 17.540 1.00 97.06 116 TYR A CA 1
ATOM 876 C C . TYR A 1 116 ? -17.066 2.117 17.456 1.00 97.06 116 TYR A C 1
ATOM 878 O O . TYR A 1 116 ? -17.558 1.147 16.883 1.00 97.06 116 TYR A O 1
ATOM 886 N N . GLY A 1 117 ? -15.849 2.065 18.007 1.00 96.94 117 GLY A N 1
ATOM 887 C CA . GLY A 1 117 ? -14.934 0.942 17.810 1.00 96.94 117 GLY A CA 1
ATOM 888 C C . GLY A 1 117 ? -15.482 -0.399 18.295 1.00 96.94 117 GLY A C 1
ATOM 889 O O . GLY A 1 117 ? -15.442 -1.372 17.543 1.00 96.94 117 GLY A O 1
ATOM 890 N N . GLU A 1 118 ? -16.040 -0.445 19.508 1.00 96.94 118 GLU A N 1
ATOM 891 C CA . GLU A 1 118 ? -16.656 -1.661 20.062 1.00 96.94 118 GLU A CA 1
ATOM 892 C C . GLU A 1 118 ? -17.839 -2.123 19.202 1.00 96.94 118 GLU A C 1
ATOM 894 O O . GLU A 1 118 ? -17.881 -3.272 18.773 1.00 96.94 118 GLU A O 1
ATOM 899 N N . MET A 1 119 ? -18.742 -1.208 18.834 1.00 96.56 119 MET A N 1
ATOM 900 C CA . MET A 1 119 ? -19.898 -1.533 17.992 1.00 96.56 119 MET A CA 1
ATOM 901 C C . MET A 1 119 ? -19.485 -2.025 16.596 1.00 96.56 119 MET A C 1
ATOM 903 O O . MET A 1 119 ? -20.061 -2.985 16.083 1.00 96.56 119 MET A O 1
ATOM 907 N N . ILE A 1 120 ? -18.481 -1.402 15.966 1.00 97.69 120 ILE A N 1
ATOM 908 C CA . ILE A 1 120 ? -17.933 -1.867 14.683 1.00 97.69 120 ILE A CA 1
ATOM 909 C C . ILE A 1 120 ? -17.427 -3.305 14.829 1.00 97.69 120 ILE A C 1
ATOM 911 O O . ILE A 1 120 ? -17.724 -4.154 13.983 1.00 97.69 120 ILE A O 1
ATOM 915 N N . LEU A 1 121 ? -16.677 -3.583 15.895 1.00 96.56 121 LEU A N 1
ATOM 916 C CA . LEU A 1 121 ? -16.091 -4.891 16.141 1.00 96.56 121 LEU A CA 1
ATOM 917 C C . LEU A 1 121 ? -17.164 -5.956 16.395 1.00 96.56 121 LEU A C 1
ATOM 919 O O . LEU A 1 121 ? -17.136 -7.005 15.751 1.00 96.56 121 LEU A O 1
ATOM 923 N N . GLU A 1 122 ? -18.159 -5.659 17.231 1.00 96.31 122 GLU A N 1
ATOM 924 C CA . GLU A 1 122 ? -19.316 -6.525 17.479 1.00 96.31 122 GLU A CA 1
ATOM 925 C C . GLU A 1 122 ? -20.061 -6.855 16.181 1.00 96.31 122 GLU A C 1
ATOM 927 O O . GLU A 1 122 ? -20.375 -8.016 15.907 1.00 96.31 122 GLU A O 1
ATOM 932 N N . MET A 1 123 ? -20.304 -5.853 15.331 1.00 96.69 123 MET A N 1
ATOM 933 C CA . MET A 1 123 ? -20.958 -6.055 14.038 1.00 96.69 123 MET A CA 1
ATOM 934 C C . MET A 1 123 ? -20.136 -6.958 13.112 1.00 96.69 123 MET A C 1
ATOM 936 O O . MET A 1 123 ? -20.712 -7.796 12.408 1.00 96.69 123 MET A O 1
ATOM 940 N N . LEU A 1 124 ? -18.807 -6.815 13.105 1.00 95.31 124 LEU A N 1
ATOM 941 C CA . LEU A 1 124 ? -17.905 -7.667 12.326 1.00 95.31 124 LEU A CA 1
ATOM 942 C C . LEU A 1 124 ? -17.874 -9.107 12.854 1.00 95.31 124 LEU A C 1
ATOM 944 O O . LEU A 1 124 ? -17.937 -10.044 12.055 1.00 95.31 124 LEU A O 1
ATOM 948 N N . VAL A 1 125 ? -17.847 -9.297 14.175 1.00 94.88 125 VAL A N 1
ATOM 949 C CA . VAL A 1 125 ? -17.943 -10.617 14.824 1.00 94.88 125 VAL A CA 1
ATOM 950 C C . VAL A 1 125 ? -19.298 -11.270 14.531 1.00 94.88 125 VAL A C 1
ATOM 952 O O . VAL A 1 125 ? -19.360 -12.464 14.229 1.00 94.88 125 VAL A O 1
ATOM 955 N N . ALA A 1 126 ? -20.374 -10.481 14.488 1.00 95.38 126 ALA A N 1
ATOM 956 C CA . ALA A 1 126 ? -21.708 -10.905 14.060 1.00 95.38 126 ALA A CA 1
ATOM 957 C C . ALA A 1 126 ? -21.824 -11.178 12.543 1.00 95.38 126 ALA A C 1
ATOM 959 O O . ALA A 1 126 ? -22.925 -11.384 12.030 1.00 95.38 126 ALA A O 1
ATOM 960 N N . GLN A 1 127 ? -20.701 -11.203 11.813 1.00 91.94 127 GLN A N 1
ATOM 961 C CA . GLN A 1 127 ? -20.614 -11.476 10.375 1.00 91.94 127 GLN A CA 1
ATOM 962 C C . GLN A 1 127 ? -21.390 -10.476 9.508 1.00 91.94 127 GLN A C 1
ATOM 964 O O . GLN A 1 127 ? -21.834 -10.792 8.397 1.00 91.94 127 GLN A O 1
ATOM 969 N N . THR A 1 128 ? -21.530 -9.238 9.986 1.00 93.25 128 THR A N 1
ATOM 970 C CA . THR A 1 128 ? -22.044 -8.148 9.158 1.00 93.25 128 THR A CA 1
ATOM 971 C C . THR A 1 128 ? -21.085 -7.900 8.001 1.00 93.25 128 THR A C 1
ATOM 973 O O . THR A 1 128 ? -19.863 -7.935 8.150 1.00 93.25 128 THR A O 1
ATOM 976 N N . ARG A 1 129 ? -21.637 -7.636 6.812 1.00 91.56 129 ARG A N 1
ATOM 977 C CA . ARG A 1 129 ? -20.819 -7.310 5.638 1.00 91.56 129 ARG A CA 1
ATOM 978 C C . ARG A 1 129 ? -20.038 -6.016 5.910 1.00 91.56 129 ARG A C 1
ATOM 980 O O . ARG A 1 129 ? -20.699 -5.001 6.135 1.00 91.56 129 ARG A O 1
ATOM 987 N N . PRO A 1 130 ? -18.694 -6.013 5.820 1.00 91.75 130 PRO A N 1
ATOM 988 C CA . PRO A 1 130 ? -17.864 -4.853 6.164 1.00 91.75 130 PRO A CA 1
ATOM 989 C C . PRO A 1 130 ? -18.315 -3.556 5.482 1.00 91.75 130 PRO A C 1
ATOM 991 O O . PRO A 1 130 ? -18.437 -2.519 6.122 1.00 91.75 130 PRO A O 1
ATOM 994 N N . GLN A 1 131 ? -18.694 -3.636 4.204 1.00 88.62 131 GLN A N 1
ATOM 995 C CA . GLN A 1 131 ? -19.123 -2.487 3.396 1.00 88.62 131 GLN A CA 1
ATOM 996 C C . GLN A 1 131 ? -20.397 -1.810 3.925 1.00 88.62 131 GLN A C 1
ATOM 998 O O . GLN A 1 131 ? -20.673 -0.662 3.599 1.00 88.62 131 GLN A O 1
ATOM 1003 N N . LYS A 1 132 ? -21.198 -2.521 4.729 1.00 91.88 132 LYS A N 1
ATOM 1004 C CA . LYS A 1 132 ? -22.453 -2.005 5.282 1.00 91.88 132 LYS A CA 1
ATOM 1005 C C . LYS A 1 132 ? -22.307 -1.432 6.683 1.00 91.88 132 LYS A C 1
ATOM 1007 O O . LYS A 1 132 ? -23.191 -0.682 7.088 1.00 91.88 132 LYS A O 1
ATOM 1012 N N . VAL A 1 133 ? -21.227 -1.747 7.398 1.00 95.00 133 VAL A N 1
ATOM 1013 C CA . VAL A 1 133 ? -21.061 -1.393 8.816 1.00 95.00 133 VAL A CA 1
ATOM 1014 C C . VAL A 1 133 ? -21.191 0.117 9.019 1.00 95.00 133 VAL A C 1
ATOM 1016 O O . VAL A 1 133 ? -22.089 0.564 9.726 1.00 95.00 133 VAL A O 1
ATOM 1019 N N . CYS A 1 134 ? -20.410 0.920 8.296 1.00 94.88 134 CYS A N 1
ATOM 1020 C CA . CYS A 1 134 ? -20.425 2.378 8.457 1.00 94.88 134 CYS A CA 1
ATOM 1021 C C . CYS A 1 134 ? -21.749 3.039 8.052 1.00 94.88 134 CYS A C 1
ATOM 1023 O O . CYS A 1 134 ? -22.139 4.051 8.632 1.00 94.88 134 CYS A O 1
ATOM 1025 N N . SER A 1 135 ? -22.473 2.452 7.093 1.00 92.19 135 SER A N 1
ATOM 1026 C CA . SER A 1 135 ? -23.811 2.925 6.712 1.00 92.19 135 SER A CA 1
ATOM 1027 C C . SER A 1 135 ? -24.880 2.578 7.751 1.00 92.19 135 SER A C 1
ATOM 1029 O O . SER A 1 135 ? -25.777 3.373 8.008 1.00 92.19 135 SER A O 1
ATOM 1031 N N . GLN A 1 136 ? -24.770 1.411 8.392 1.00 92.44 136 GLN A N 1
ATOM 1032 C CA . GLN A 1 136 ? -25.703 0.964 9.429 1.00 92.44 136 GLN A CA 1
ATOM 1033 C C . GLN A 1 136 ? -25.508 1.718 10.745 1.00 92.44 136 GLN A C 1
ATOM 1035 O O . GLN A 1 136 ? -26.485 1.997 11.431 1.00 92.44 136 GLN A O 1
AT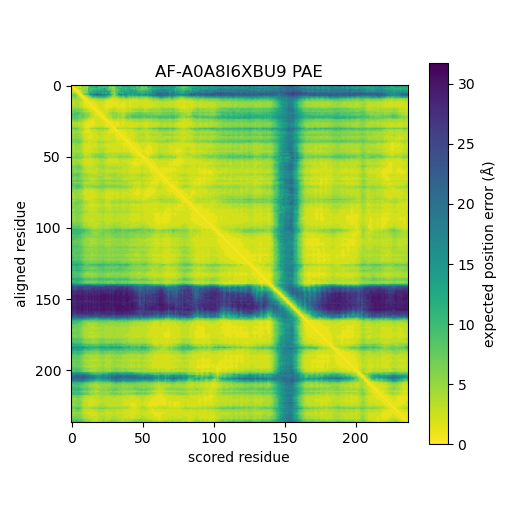OM 1040 N N . ILE A 1 137 ? -24.265 2.090 11.053 1.00 91.25 137 ILE A N 1
ATOM 1041 C CA . ILE A 1 137 ? -23.923 2.960 12.184 1.00 91.25 137 ILE A CA 1
ATOM 1042 C C . ILE A 1 137 ? -24.354 4.417 11.920 1.00 91.25 137 ILE A C 1
ATOM 1044 O O . ILE A 1 137 ? -24.509 5.204 12.848 1.00 91.25 137 ILE A O 1
ATOM 1048 N N . GLY A 1 138 ? -24.597 4.781 10.657 1.00 90.56 138 GLY A N 1
ATOM 1049 C CA . GLY A 1 138 ? -25.043 6.118 10.263 1.00 90.56 138 GLY A CA 1
ATOM 1050 C C . GLY A 1 138 ? -23.911 7.117 10.011 1.00 90.56 138 GLY A C 1
ATOM 1051 O O . GLY A 1 138 ? -24.189 8.292 9.783 1.00 90.56 138 GLY A O 1
ATOM 1052 N N . LEU A 1 139 ? -22.650 6.669 10.002 1.00 90.56 139 LEU A N 1
ATOM 1053 C CA . LEU A 1 139 ? -21.498 7.509 9.649 1.00 90.56 139 LEU A CA 1
ATOM 1054 C C . LEU A 1 139 ? -21.384 7.733 8.136 1.00 90.56 139 LEU A C 1
ATOM 1056 O O . LEU A 1 139 ? -20.866 8.760 7.711 1.00 90.56 139 LEU A O 1
ATOM 1060 N N . CYS A 1 140 ? -21.899 6.807 7.323 1.00 90.38 140 CYS A N 1
ATOM 1061 C CA . CYS A 1 140 ? -21.911 6.909 5.865 1.00 90.38 140 CYS A CA 1
ATOM 1062 C C . CYS A 1 140 ? -23.338 6.952 5.303 1.00 90.38 140 CYS A C 1
ATOM 1064 O O . CYS A 1 140 ? -24.216 6.209 5.736 1.00 90.38 140 CYS A O 1
ATOM 1066 N N . VAL A 1 141 ? -23.556 7.774 4.271 1.00 82.00 141 VAL A N 1
ATOM 1067 C CA . VAL A 1 141 ? -24.860 7.896 3.585 1.00 82.00 141 VAL A CA 1
ATOM 1068 C C . VAL A 1 141 ? -25.143 6.708 2.653 1.00 82.00 141 VAL A C 1
ATOM 1070 O O . VAL A 1 141 ? -26.300 6.357 2.433 1.00 82.00 141 VAL A O 1
ATOM 1073 N N . PHE A 1 142 ? -24.101 6.087 2.093 1.00 70.12 142 PHE A N 1
ATOM 1074 C CA . PHE A 1 142 ? -24.213 5.035 1.077 1.00 70.12 142 PHE A CA 1
ATOM 1075 C C . PHE A 1 142 ? -23.586 3.718 1.549 1.00 70.12 142 PHE A C 1
ATOM 1077 O O . PHE A 1 142 ? -22.701 3.708 2.398 1.00 70.12 142 PHE A O 1
ATOM 1084 N N . ASP A 1 143 ? -24.037 2.600 0.977 1.00 59.53 143 ASP A N 1
ATOM 1085 C CA . ASP A 1 143 ? -23.717 1.225 1.389 1.00 59.53 143 ASP A CA 1
ATOM 1086 C C . ASP A 1 143 ? -22.438 0.641 0.749 1.00 59.53 143 ASP A C 1
ATOM 1088 O O . ASP A 1 143 ? -22.349 -0.565 0.502 1.00 59.53 143 ASP A O 1
ATOM 1092 N N . GLY A 1 144 ? -21.455 1.496 0.440 1.00 54.59 144 GLY A N 1
ATOM 1093 C CA . GLY A 1 144 ? -20.163 1.084 -0.123 1.00 54.59 144 GLY A CA 1
ATOM 1094 C C . GLY A 1 144 ? -20.206 0.580 -1.576 1.00 54.59 144 GLY A C 1
ATOM 1095 O O . GLY A 1 144 ? -19.200 0.091 -2.086 1.00 54.59 144 GLY A O 1
ATOM 1096 N N . SER A 1 145 ? -21.340 0.698 -2.280 1.00 48.16 145 SER A N 1
ATOM 1097 C CA . SER A 1 145 ? -21.491 0.283 -3.689 1.00 48.16 145 SER A CA 1
ATOM 1098 C C . SER A 1 145 ? -20.870 1.248 -4.714 1.00 48.16 145 SER A C 1
ATOM 1100 O O . SER A 1 145 ? -20.779 0.925 -5.900 1.00 48.16 145 SER A O 1
ATOM 1102 N N . HIS A 1 146 ? -20.374 2.405 -4.267 1.00 47.19 146 HIS A N 1
ATOM 1103 C CA . HIS A 1 146 ? -19.614 3.350 -5.080 1.00 47.19 146 HIS A CA 1
ATOM 1104 C C . HIS A 1 146 ? -18.197 3.506 -4.529 1.00 47.19 146 HIS A C 1
ATOM 1106 O O . HIS A 1 146 ? -17.906 4.397 -3.739 1.00 47.19 146 HIS A O 1
ATOM 1112 N N . SER A 1 147 ? -17.293 2.655 -5.013 1.00 36.84 147 SER A N 1
ATOM 1113 C CA . SER A 1 147 ? -15.852 2.896 -4.968 1.00 36.84 147 SER A CA 1
ATOM 1114 C C . SER A 1 147 ? -15.558 4.320 -5.443 1.00 36.84 147 SER A C 1
ATOM 1116 O O . SER A 1 147 ? -15.941 4.668 -6.564 1.00 36.84 147 SER A O 1
ATOM 1118 N N . ILE A 1 148 ? -14.916 5.104 -4.573 1.00 42.38 148 ILE A N 1
ATOM 1119 C CA . ILE A 1 148 ? -14.334 6.439 -4.772 1.00 42.38 148 ILE A CA 1
ATOM 1120 C C . ILE A 1 148 ? -14.290 6.829 -6.254 1.00 42.38 148 ILE A C 1
ATOM 1122 O O . ILE A 1 148 ? -13.326 6.569 -6.980 1.00 42.38 148 ILE A O 1
ATOM 1126 N N . ARG A 1 149 ? -15.355 7.481 -6.729 1.00 36.66 149 ARG A N 1
ATOM 1127 C CA . ARG A 1 149 ? -15.253 8.271 -7.947 1.00 36.66 149 ARG A CA 1
ATOM 1128 C C . ARG A 1 149 ? -14.528 9.527 -7.496 1.00 36.66 149 ARG A C 1
ATOM 1130 O O . ARG A 1 149 ? -15.141 10.404 -6.901 1.00 36.66 149 ARG A O 1
ATOM 1137 N N . ASN A 1 150 ? -13.229 9.607 -7.780 1.00 36.56 150 ASN A N 1
ATOM 1138 C CA . ASN A 1 150 ? -12.534 10.885 -7.896 1.00 36.56 150 ASN A CA 1
ATOM 1139 C C . ASN A 1 150 ? -13.242 11.696 -8.998 1.00 36.56 150 ASN A C 1
ATOM 1141 O O . ASN A 1 150 ? -12.802 11.747 -10.145 1.00 36.56 150 ASN A O 1
ATOM 1145 N N . GLN A 1 151 ? -14.400 12.269 -8.677 1.00 32.31 151 GLN A N 1
ATOM 1146 C CA . GLN A 1 151 ? -14.946 13.401 -9.387 1.00 32.31 151 GLN A CA 1
ATOM 1147 C C . GLN A 1 151 ? -14.289 14.623 -8.769 1.00 32.31 151 GLN A C 1
ATOM 1149 O O . GLN A 1 151 ? -14.404 14.890 -7.575 1.00 32.31 151 GLN A O 1
ATOM 1154 N N . ILE A 1 152 ? -13.570 15.354 -9.611 1.00 43.31 152 ILE A N 1
ATOM 1155 C CA . ILE A 1 152 ? -13.224 16.748 -9.375 1.00 43.31 152 ILE A CA 1
ATOM 1156 C C . ILE A 1 152 ? -14.563 17.484 -9.187 1.00 43.31 152 ILE A C 1
ATOM 1158 O O . ILE A 1 152 ? -15.196 17.895 -10.156 1.00 43.31 152 ILE A O 1
ATOM 1162 N N . GLU A 1 153 ? -15.054 17.555 -7.949 1.00 36.47 153 GLU A N 1
ATOM 1163 C CA . GLU A 1 153 ? -16.289 18.255 -7.605 1.00 36.47 153 GLU A CA 1
ATOM 1164 C C . GLU A 1 153 ? -15.995 19.725 -7.300 1.00 36.47 153 GLU A C 1
ATOM 1166 O O . GLU A 1 153 ? -15.189 20.075 -6.428 1.00 36.47 153 GLU A O 1
ATOM 1171 N N . SER A 1 154 ? -16.680 20.584 -8.057 1.00 39.69 154 SER A N 1
ATOM 1172 C CA . SER A 1 154 ? -16.616 22.040 -7.999 1.00 39.69 154 SER A CA 1
ATOM 1173 C C . SER A 1 154 ? -16.899 22.598 -6.600 1.00 39.69 154 SER A C 1
ATOM 1175 O O . SER A 1 154 ? -17.765 22.118 -5.871 1.00 39.69 154 SER A O 1
ATOM 1177 N N . VAL A 1 155 ? -16.190 23.676 -6.269 1.00 42.22 155 VAL A N 1
ATOM 1178 C CA . VAL A 1 155 ? -15.945 24.245 -4.930 1.00 42.22 155 VAL A CA 1
ATOM 1179 C C . VAL A 1 155 ? -17.164 24.920 -4.264 1.00 42.22 155 VAL A C 1
ATOM 1181 O O . VAL A 1 155 ? -17.001 25.686 -3.321 1.00 42.22 155 VAL A O 1
ATOM 1184 N N . VAL A 1 156 ? -18.399 24.692 -4.716 1.00 45.34 156 VAL A N 1
ATOM 1185 C CA . VAL A 1 156 ? -19.481 25.652 -4.417 1.00 45.34 156 VAL A CA 1
ATOM 1186 C C . VAL A 1 156 ? -20.335 25.305 -3.183 1.00 45.34 156 VAL A C 1
ATOM 1188 O O . VAL A 1 156 ? -20.929 26.215 -2.628 1.00 45.34 156 VAL A O 1
ATOM 1191 N N . ASN A 1 157 ? -20.336 24.073 -2.645 1.00 40.56 157 ASN A N 1
ATOM 1192 C CA . ASN A 1 157 ? -21.176 23.720 -1.472 1.00 40.56 157 ASN A CA 1
ATOM 1193 C C . ASN A 1 157 ? -20.501 22.755 -0.463 1.00 40.56 157 ASN A C 1
ATOM 1195 O O . ASN A 1 157 ? -20.981 21.648 -0.233 1.00 40.56 157 ASN A O 1
ATOM 1199 N N . LYS A 1 158 ? -19.365 23.148 0.140 1.00 43.50 158 LYS A N 1
ATOM 1200 C CA . LYS A 1 158 ? -18.461 22.232 0.884 1.00 43.50 158 LYS A CA 1
ATOM 1201 C C . LYS A 1 158 ? -18.334 22.421 2.409 1.00 43.50 158 LYS A C 1
ATOM 1203 O O . LYS A 1 158 ? -17.420 21.846 2.992 1.00 43.50 158 LYS A O 1
ATOM 1208 N N . LYS A 1 159 ? -19.174 23.224 3.076 1.00 36.84 159 LYS A N 1
ATOM 1209 C CA . LYS A 1 159 ? -18.950 23.532 4.509 1.00 36.84 159 LYS A CA 1
ATOM 1210 C C . LYS A 1 159 ? -19.589 22.556 5.507 1.00 36.84 159 LYS A C 1
ATOM 1212 O O . LYS A 1 159 ? -18.933 22.259 6.493 1.00 36.84 159 LYS A O 1
ATOM 1217 N N . GLU A 1 160 ? -20.776 22.004 5.246 1.00 42.25 160 GLU A N 1
ATOM 1218 C CA . GLU A 1 160 ? -21.447 21.096 6.207 1.00 42.25 160 GLU A CA 1
ATOM 1219 C C . GLU A 1 160 ? -21.176 19.599 5.956 1.00 42.25 160 GLU A C 1
ATOM 1221 O O . GLU A 1 160 ? -21.068 18.834 6.904 1.00 42.25 160 GLU A O 1
ATOM 1226 N N . LYS A 1 161 ? -20.963 19.173 4.702 1.00 50.22 161 LYS A N 1
ATOM 1227 C CA . LYS A 1 161 ? -20.701 17.757 4.346 1.00 50.22 161 LYS A 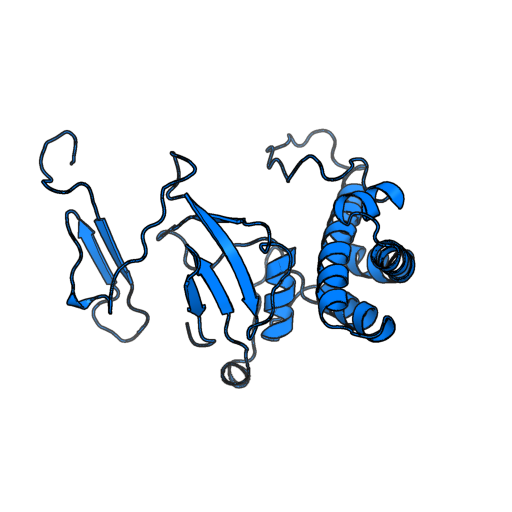CA 1
ATOM 1228 C C . LYS A 1 161 ? -19.281 17.265 4.647 1.00 50.22 161 LYS A C 1
ATOM 1230 O O . LYS A 1 161 ? -19.021 16.071 4.667 1.00 50.22 161 LYS A O 1
ATOM 1235 N N . ARG A 1 162 ? -18.336 18.182 4.871 1.00 55.84 162 ARG A N 1
ATOM 1236 C CA . ARG A 1 162 ? -16.916 17.821 4.988 1.00 55.84 162 ARG A CA 1
ATOM 1237 C C . ARG A 1 162 ? -16.616 17.019 6.259 1.00 55.84 162 ARG A C 1
ATOM 1239 O O . ARG A 1 162 ? -15.740 16.168 6.213 1.00 55.84 162 ARG A O 1
ATOM 1246 N N . GLY A 1 163 ? -17.337 17.272 7.355 1.00 59.34 163 GLY A N 1
ATOM 1247 C CA . GLY A 1 163 ? -17.174 16.531 8.613 1.00 59.34 163 GLY A CA 1
ATOM 1248 C C . GLY A 1 163 ? -17.726 15.105 8.538 1.00 59.34 163 GLY A C 1
ATOM 1249 O O . GLY A 1 163 ? -17.030 14.164 8.907 1.00 59.34 163 GLY A O 1
ATOM 1250 N N . SER A 1 164 ? -18.929 14.928 7.977 1.00 70.62 164 SER A N 1
ATOM 1251 C CA . SER A 1 164 ? -19.531 13.599 7.792 1.00 70.62 164 SER A CA 1
ATOM 1252 C C . SER A 1 164 ? -18.719 12.719 6.844 1.00 70.62 164 SER A C 1
ATOM 1254 O O . SER A 1 164 ? -18.545 11.535 7.105 1.00 70.62 164 SER A O 1
ATOM 1256 N N . ASP A 1 165 ? -18.172 13.295 5.770 1.00 83.25 165 ASP A N 1
ATOM 1257 C CA . ASP A 1 165 ? -17.391 12.536 4.787 1.00 83.25 165 ASP A CA 1
ATOM 1258 C C . ASP A 1 165 ? -16.051 12.045 5.369 1.00 83.25 165 ASP A C 1
ATOM 1260 O O . ASP A 1 165 ? -15.596 10.943 5.049 1.00 83.25 165 ASP A O 1
ATOM 1264 N N . LEU A 1 166 ? -15.428 12.830 6.257 1.00 87.25 166 LEU A N 1
ATOM 1265 C CA . LEU A 1 166 ? -14.191 12.440 6.942 1.00 87.25 166 LEU A CA 1
ATOM 1266 C C . LEU A 1 166 ? -14.434 11.336 7.979 1.00 87.25 166 LEU A C 1
ATOM 1268 O O . LEU A 1 166 ? -13.674 10.371 8.006 1.00 87.25 166 LEU A O 1
ATOM 1272 N N . LEU A 1 167 ? -15.510 11.432 8.768 1.00 92.38 167 LEU A N 1
ATOM 1273 C CA . LEU A 1 167 ? -15.912 10.377 9.707 1.00 92.38 167 LEU A CA 1
ATOM 1274 C C . LEU A 1 167 ? -16.316 9.087 8.980 1.00 92.38 167 LEU A C 1
ATOM 1276 O O . LEU A 1 167 ? -15.944 7.998 9.411 1.00 92.38 167 LEU A O 1
ATOM 1280 N N . CYS A 1 168 ? -17.012 9.200 7.844 1.00 93.62 168 CYS A N 1
ATOM 1281 C CA . CYS A 1 168 ? -17.320 8.059 6.983 1.00 93.62 168 CYS A CA 1
ATOM 1282 C C . CYS A 1 168 ? -16.037 7.372 6.496 1.00 93.62 168 CYS A C 1
ATOM 1284 O O . CYS A 1 168 ? -15.873 6.168 6.681 1.00 93.62 168 CYS A O 1
ATOM 1286 N N . THR A 1 169 ? -15.092 8.146 5.951 1.00 92.50 169 THR A N 1
ATOM 1287 C CA . THR A 1 169 ? -13.802 7.617 5.485 1.00 92.50 169 THR A CA 1
ATOM 1288 C C . THR A 1 169 ? -13.042 6.946 6.630 1.00 92.50 169 THR A C 1
ATOM 1290 O O . THR A 1 169 ? -12.565 5.825 6.476 1.00 92.50 169 THR A O 1
ATOM 1293 N N . ALA A 1 170 ? -12.957 7.592 7.797 1.00 95.00 170 ALA A N 1
ATOM 1294 C CA . ALA A 1 170 ? -12.325 7.027 8.985 1.00 95.00 170 ALA A CA 1
ATOM 1295 C C . ALA A 1 170 ? -12.976 5.702 9.412 1.00 95.00 170 ALA A C 1
ATOM 1297 O O . ALA A 1 170 ? -12.267 4.735 9.677 1.00 95.00 170 ALA A O 1
ATOM 1298 N N . CYS A 1 171 ? -14.309 5.622 9.396 1.00 97.06 171 CYS A N 1
ATOM 1299 C CA . CYS A 1 171 ? -15.032 4.383 9.660 1.00 97.06 171 CYS A CA 1
ATOM 1300 C C . CYS A 1 171 ? -14.688 3.278 8.662 1.00 97.06 171 CYS A C 1
ATOM 1302 O O . CYS A 1 171 ? -14.380 2.163 9.080 1.00 97.06 171 CYS A O 1
ATOM 1304 N N . GLU A 1 172 ? -14.695 3.564 7.358 1.00 95.12 172 GLU A N 1
ATOM 1305 C CA . GLU A 1 172 ? -14.372 2.557 6.342 1.00 95.12 172 GLU A CA 1
ATOM 1306 C C . GLU A 1 172 ? -12.944 2.020 6.516 1.00 95.12 172 GLU A C 1
ATOM 1308 O O . GLU A 1 172 ? -12.721 0.811 6.406 1.00 95.12 172 GLU A O 1
ATOM 1313 N N . MET A 1 173 ? -11.984 2.889 6.856 1.00 95.75 173 MET A N 1
ATOM 1314 C CA . MET A 1 173 ? -10.620 2.463 7.176 1.00 95.75 173 MET A CA 1
ATOM 1315 C C . MET A 1 173 ? -10.578 1.586 8.434 1.00 95.75 173 MET A C 1
ATOM 1317 O O . MET A 1 173 ? -10.010 0.492 8.390 1.00 95.75 173 MET A O 1
ATOM 1321 N N . THR A 1 174 ? -11.231 2.016 9.519 1.00 97.31 174 THR A N 1
ATOM 1322 C CA . THR A 1 174 ? -11.321 1.269 10.783 1.00 97.31 174 THR A CA 1
ATOM 1323 C C . THR A 1 174 ? -11.927 -0.116 10.580 1.00 97.31 174 THR A C 1
ATOM 1325 O O . THR A 1 174 ? -11.372 -1.100 11.066 1.00 97.31 174 THR A O 1
ATOM 1328 N N . VAL A 1 175 ? -13.006 -0.229 9.800 1.00 97.19 175 VAL A N 1
ATOM 1329 C CA . VAL A 1 175 ? -13.637 -1.511 9.457 1.00 97.19 175 VAL A CA 1
ATOM 1330 C C . VAL A 1 175 ? -12.646 -2.455 8.774 1.00 97.19 175 VAL A C 1
ATOM 1332 O O . VAL A 1 175 ? -12.571 -3.629 9.137 1.00 97.19 175 VAL A O 1
ATOM 1335 N N . VAL A 1 176 ? -11.868 -1.961 7.805 1.00 96.31 176 VAL A N 1
ATOM 1336 C CA . VAL A 1 176 ? -10.863 -2.774 7.104 1.00 96.31 176 VAL A CA 1
ATOM 1337 C C . VAL A 1 176 ? -9.762 -3.223 8.062 1.00 96.31 176 VAL A C 1
ATOM 1339 O O . VAL A 1 176 ? -9.411 -4.404 8.067 1.00 96.31 176 VAL A O 1
ATOM 1342 N N . TRP A 1 177 ? -9.241 -2.320 8.896 1.00 97.31 177 TRP A N 1
ATOM 1343 C CA . TRP A 1 177 ? -8.189 -2.648 9.859 1.00 97.31 177 TRP A CA 1
ATOM 1344 C C . TRP A 1 177 ? -8.661 -3.668 10.899 1.00 97.31 177 TRP A C 1
ATOM 1346 O O . TRP A 1 177 ? -7.980 -4.670 11.118 1.00 97.31 177 TRP A O 1
ATOM 1356 N N . MET A 1 178 ? -9.851 -3.478 11.477 1.00 97.38 178 MET A N 1
ATOM 1357 C CA . MET A 1 178 ? -10.451 -4.418 12.431 1.00 97.38 178 MET A CA 1
ATOM 1358 C C . MET A 1 178 ? -10.715 -5.777 11.793 1.00 97.38 178 MET A C 1
ATOM 1360 O O . MET A 1 178 ? -10.334 -6.804 12.352 1.00 97.38 178 MET A O 1
ATOM 1364 N N . GLN A 1 179 ? -11.304 -5.802 10.593 1.00 94.62 179 GLN A N 1
ATOM 1365 C CA . GLN A 1 179 ? -11.537 -7.050 9.872 1.00 94.62 179 GLN A CA 1
ATOM 1366 C C . GLN A 1 179 ? -10.222 -7.789 9.606 1.00 94.62 179 GLN A C 1
ATOM 1368 O O . GLN A 1 179 ? -10.176 -9.018 9.686 1.00 94.62 179 GLN A O 1
ATOM 1373 N N . ASN A 1 180 ? -9.154 -7.057 9.293 1.00 94.19 180 ASN A N 1
ATOM 1374 C CA . ASN A 1 180 ? -7.851 -7.653 9.064 1.00 94.19 180 ASN A CA 1
ATOM 1375 C C . ASN A 1 180 ? -7.249 -8.247 10.348 1.00 94.19 180 ASN A C 1
ATOM 1377 O O . ASN A 1 180 ? -6.744 -9.366 10.311 1.00 94.19 180 ASN A O 1
ATOM 1381 N N . GLN A 1 181 ? -7.362 -7.562 11.490 1.00 94.69 181 GLN A N 1
ATOM 1382 C CA . GLN A 1 181 ? -6.885 -8.090 12.775 1.00 94.69 181 GLN A CA 1
ATOM 1383 C C . GLN A 1 181 ? -7.724 -9.267 13.294 1.00 94.69 181 GLN A C 1
ATOM 1385 O O . GLN A 1 181 ? -7.171 -10.207 13.863 1.00 94.69 181 GLN A O 1
ATOM 1390 N N . LEU A 1 182 ? -9.034 -9.294 13.024 1.00 93.25 182 LEU A N 1
ATOM 1391 C CA . LEU A 1 182 ? -9.896 -10.437 13.357 1.00 93.25 182 LEU A CA 1
ATOM 1392 C C . LEU A 1 182 ? -9.431 -11.737 12.681 1.00 93.25 182 LEU A C 1
ATOM 1394 O O . LEU A 1 182 ? -9.548 -12.810 13.268 1.00 93.25 182 LEU A O 1
ATOM 1398 N N . ARG A 1 183 ? -8.838 -11.665 11.480 1.00 89.88 183 ARG A N 1
ATOM 1399 C CA . ARG A 1 183 ? -8.254 -12.844 10.803 1.00 89.88 183 ARG A CA 1
ATOM 1400 C C . ARG A 1 183 ? -7.040 -13.417 11.540 1.00 89.88 183 ARG A C 1
ATOM 1402 O O . ARG A 1 183 ? -6.698 -14.574 11.315 1.00 89.88 183 ARG A O 1
ATOM 1409 N N . LYS A 1 184 ? -6.413 -12.628 12.416 1.00 88.00 184 LYS A N 1
ATOM 1410 C CA . LYS A 1 184 ? -5.236 -13.004 13.210 1.00 88.00 184 LYS A CA 1
ATOM 1411 C C . LYS A 1 184 ? -5.592 -13.548 14.597 1.00 88.00 184 LYS A C 1
ATOM 1413 O O . LYS A 1 184 ? -4.692 -13.777 15.397 1.00 88.00 184 LYS A O 1
ATOM 1418 N N . ASN A 1 185 ? -6.881 -13.769 14.888 1.00 86.00 185 ASN A N 1
ATOM 1419 C CA . ASN A 1 185 ? -7.376 -14.272 16.176 1.00 86.00 185 ASN A CA 1
ATOM 1420 C C . ASN A 1 185 ? -6.894 -13.448 17.392 1.00 86.00 185 ASN A C 1
ATOM 1422 O O . ASN A 1 185 ? -6.588 -14.011 18.444 1.00 86.00 185 ASN A O 1
ATOM 1426 N N . GLN A 1 186 ? -6.792 -12.122 17.250 1.00 88.19 186 GLN A N 1
ATOM 1427 C CA . GLN A 1 186 ? -6.450 -11.224 18.359 1.00 88.19 186 GLN A CA 1
ATOM 1428 C C . GLN A 1 186 ? -7.652 -10.954 19.275 1.00 88.19 186 GLN A C 1
ATOM 1430 O O . GLN A 1 186 ? -8.803 -11.131 18.876 1.00 88.19 186 GLN A O 1
ATOM 1435 N N . THR A 1 187 ? -7.383 -10.516 20.509 1.00 94.12 187 THR A N 1
ATOM 1436 C CA . THR A 1 187 ? -8.428 -10.082 21.448 1.00 94.12 187 THR A CA 1
ATOM 1437 C C . THR A 1 187 ? -8.988 -8.720 21.050 1.00 94.12 187 THR A C 1
ATOM 1439 O O . THR A 1 187 ? -8.292 -7.908 20.443 1.00 94.12 187 THR A O 1
ATOM 1442 N N . GLU A 1 188 ? -10.233 -8.445 21.434 1.00 94.00 188 GLU A N 1
ATOM 1443 C CA . GLU A 1 188 ? -10.915 -7.188 21.102 1.00 94.00 188 GLU A CA 1
ATOM 1444 C C . GLU A 1 188 ? -10.143 -5.949 21.580 1.00 94.00 188 GLU A C 1
ATOM 1446 O O . GLU A 1 188 ? -9.964 -4.996 20.822 1.00 94.00 188 GLU A O 1
ATOM 1451 N N . GLU A 1 189 ? -9.590 -6.007 22.793 1.00 95.06 189 GLU A N 1
ATOM 1452 C CA . GLU A 1 189 ? -8.761 -4.944 23.372 1.00 95.06 189 GLU A CA 1
ATOM 1453 C C . GLU A 1 189 ? -7.511 -4.653 22.525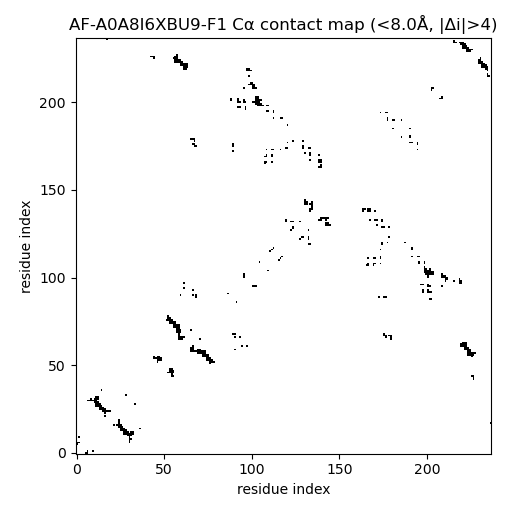 1.00 95.06 189 GLU A C 1
ATOM 1455 O O . GLU A 1 189 ? -7.216 -3.495 22.228 1.00 95.06 189 GLU A O 1
ATOM 1460 N N . LEU A 1 190 ? -6.804 -5.697 22.073 1.00 95.94 190 LEU A N 1
ATOM 1461 C CA . LEU A 1 190 ? -5.612 -5.539 21.236 1.00 95.94 190 LEU A CA 1
ATOM 1462 C C . LEU A 1 190 ? -5.962 -4.985 19.852 1.00 95.94 190 LEU A C 1
ATOM 1464 O O . LEU A 1 190 ? -5.221 -4.156 19.323 1.00 95.94 190 LEU A O 1
ATOM 1468 N N . ILE A 1 191 ? -7.104 -5.389 19.288 1.00 97.38 191 ILE A N 1
ATOM 1469 C CA . ILE A 1 191 ? -7.593 -4.866 18.007 1.00 97.38 191 ILE A CA 1
ATOM 1470 C C . ILE A 1 191 ? -7.871 -3.365 18.126 1.00 97.38 191 ILE A C 1
ATOM 1472 O O . ILE A 1 191 ? -7.386 -2.585 17.305 1.00 97.38 191 ILE A O 1
ATOM 1476 N N . LEU A 1 192 ? -8.613 -2.945 19.154 1.00 97.56 192 LEU A N 1
ATOM 1477 C CA . LEU A 1 192 ? -8.927 -1.534 19.386 1.00 97.56 192 LEU A CA 1
ATOM 1478 C C . LEU A 1 192 ? -7.662 -0.711 19.642 1.00 97.56 192 LEU A C 1
ATOM 1480 O O . LEU A 1 192 ? -7.506 0.365 19.064 1.00 97.56 192 LEU A O 1
ATOM 1484 N N . GLN A 1 193 ? -6.724 -1.234 20.437 1.00 97.38 193 GLN A N 1
ATOM 1485 C CA . GLN A 1 193 ? -5.440 -0.584 20.687 1.00 97.38 193 GLN A CA 1
ATOM 1486 C C . GLN A 1 193 ? -4.631 -0.408 19.396 1.00 97.38 193 GLN A C 1
ATOM 1488 O O . GLN A 1 193 ? -4.120 0.684 19.139 1.00 97.38 193 GLN A O 1
ATOM 1493 N N . TYR A 1 194 ? -4.535 -1.452 18.572 1.00 97.19 194 TYR A N 1
ATOM 1494 C CA . TYR A 1 194 ? -3.821 -1.409 17.299 1.00 97.19 194 TYR A CA 1
ATOM 1495 C C . TYR A 1 194 ? -4.432 -0.377 16.344 1.00 97.19 194 TYR A C 1
ATOM 1497 O O . TYR A 1 194 ? -3.735 0.492 15.825 1.00 97.19 194 TYR A O 1
ATOM 1505 N N . VAL A 1 195 ? -5.752 -0.412 16.151 1.00 97.50 195 VAL A N 1
ATOM 1506 C CA . VAL A 1 195 ? -6.455 0.531 15.267 1.00 97.50 195 VAL A CA 1
ATOM 1507 C C . VAL A 1 195 ? -6.331 1.966 15.794 1.00 97.50 195 VAL A C 1
ATOM 1509 O O . VAL A 1 195 ? -6.100 2.896 15.021 1.00 97.50 195 VAL A O 1
ATOM 1512 N N . ASN A 1 196 ? -6.362 2.157 17.113 1.00 97.44 196 ASN A N 1
ATOM 1513 C CA . ASN A 1 196 ? -6.090 3.449 17.732 1.00 97.44 196 ASN A CA 1
ATOM 1514 C C . ASN A 1 196 ? -4.662 3.949 17.433 1.00 97.44 196 ASN A C 1
ATOM 1516 O O . ASN A 1 196 ? -4.483 5.140 17.180 1.00 97.44 196 ASN A O 1
ATOM 1520 N N . GLN A 1 197 ? -3.649 3.078 17.426 1.00 97.00 197 GLN A N 1
ATOM 1521 C CA . GLN A 1 197 ? -2.280 3.448 17.040 1.00 97.00 197 GLN A CA 1
ATOM 1522 C C . GLN A 1 197 ? -2.175 3.812 15.553 1.00 97.00 197 GLN A C 1
ATOM 1524 O O . GLN A 1 197 ? -1.435 4.729 15.201 1.00 97.00 197 GLN A O 1
ATOM 1529 N N . LEU A 1 198 ? -2.941 3.158 14.674 1.00 97.12 198 LEU A N 1
ATOM 1530 C CA . LEU A 1 198 ? -3.001 3.532 13.256 1.00 97.12 198 LEU A CA 1
ATOM 1531 C C . LEU A 1 198 ? -3.518 4.963 13.056 1.00 97.12 198 LEU A C 1
ATOM 1533 O O . LEU A 1 198 ? -3.012 5.677 12.192 1.00 97.12 198 LEU A O 1
ATOM 1537 N N . CYS A 1 199 ? -4.439 5.433 13.905 1.00 97.25 199 CYS A N 1
ATOM 1538 C CA . CYS A 1 199 ? -4.917 6.819 13.876 1.00 97.25 199 CYS A CA 1
ATOM 1539 C C . CYS A 1 199 ? -3.832 7.878 14.166 1.00 97.25 199 CYS A C 1
ATOM 1541 O O . CYS A 1 199 ? -4.092 9.069 13.995 1.00 97.25 199 CYS A O 1
ATOM 1543 N N . GLU A 1 200 ? -2.639 7.475 14.614 1.00 95.25 200 GLU A N 1
ATOM 1544 C CA . GLU A 1 200 ? -1.477 8.348 14.859 1.00 95.25 200 GLU A CA 1
ATOM 1545 C C . GLU A 1 200 ? -0.469 8.325 13.699 1.00 95.25 200 GLU A C 1
ATOM 1547 O O . GLU A 1 200 ? 0.531 9.038 13.725 1.00 95.25 200 GLU A O 1
ATOM 1552 N N . ARG A 1 201 ? -0.713 7.493 12.679 1.00 93.56 201 ARG A N 1
ATOM 1553 C CA . ARG A 1 201 ? 0.209 7.226 11.564 1.00 93.56 201 ARG A CA 1
ATOM 1554 C C . ARG A 1 201 ? -0.342 7.692 10.213 1.00 93.56 201 ARG A C 1
ATOM 1556 O O . ARG A 1 201 ? 0.142 7.257 9.166 1.00 93.56 201 ARG A O 1
ATOM 1563 N N . LEU A 1 202 ? -1.347 8.576 10.216 1.00 90.75 202 LEU A N 1
ATOM 1564 C CA . LEU A 1 202 ? -1.879 9.152 8.980 1.00 90.75 202 LEU A CA 1
ATOM 1565 C C . LEU A 1 202 ? -0.848 10.056 8.300 1.00 90.75 202 LEU A C 1
ATOM 1567 O O . LEU A 1 202 ? -0.001 10.667 8.946 1.00 90.75 202 LEU A O 1
ATOM 1571 N N . LEU A 1 203 ? -0.936 10.144 6.975 1.00 84.38 203 LEU A N 1
ATOM 1572 C CA . LEU A 1 203 ? -0.042 10.976 6.179 1.00 84.38 203 LEU A CA 1
ATOM 1573 C C . LEU A 1 203 ? -0.298 12.461 6.449 1.00 84.38 203 LEU A C 1
ATOM 1575 O O . LEU A 1 203 ? -1.439 12.927 6.411 1.00 84.38 203 LEU A O 1
ATOM 1579 N N . SER A 1 204 ? 0.778 13.216 6.666 1.00 77.38 204 SER A N 1
ATOM 1580 C CA . SER A 1 204 ? 0.708 14.673 6.706 1.00 77.38 204 SER A CA 1
ATOM 1581 C C . SER A 1 204 ? 0.470 15.209 5.288 1.00 77.38 204 SER A C 1
ATOM 1583 O O . SER A 1 204 ? 1.232 14.867 4.387 1.00 77.38 204 SER A O 1
ATOM 1585 N N . PRO A 1 205 ? -0.521 16.091 5.052 1.00 68.25 205 PRO A N 1
ATOM 1586 C CA . PRO A 1 205 ? -0.777 16.650 3.721 1.00 68.25 205 PRO A CA 1
ATOM 1587 C C . PRO A 1 205 ? 0.420 17.391 3.108 1.00 68.25 205 PRO A C 1
ATOM 1589 O O . PRO A 1 205 ? 0.496 17.524 1.891 1.00 68.25 205 PRO A O 1
ATOM 1592 N N . ASN A 1 206 ? 1.326 17.892 3.955 1.00 67.31 206 ASN A N 1
ATOM 1593 C CA . ASN A 1 206 ? 2.473 18.716 3.569 1.00 67.31 206 ASN A CA 1
ATOM 1594 C C . ASN A 1 206 ? 3.800 18.204 4.159 1.00 67.31 206 ASN A C 1
ATOM 1596 O O . ASN A 1 206 ? 4.796 18.920 4.100 1.00 67.31 206 ASN A O 1
ATOM 1600 N N . GLY A 1 207 ? 3.801 17.035 4.806 1.00 65.00 207 GLY A N 1
ATOM 1601 C CA . GLY A 1 207 ? 4.965 16.498 5.509 1.00 65.00 207 GLY A CA 1
ATOM 1602 C C . GLY A 1 207 ? 5.421 15.176 4.912 1.00 65.00 207 GLY A C 1
ATOM 1603 O O . GLY A 1 207 ? 4.604 14.390 4.439 1.00 65.00 207 GLY A O 1
ATOM 1604 N N . GLU A 1 208 ? 6.727 14.942 4.952 1.00 75.62 208 GLU A N 1
ATOM 1605 C CA . GLU A 1 208 ? 7.315 13.644 4.637 1.00 75.62 208 GLU A CA 1
ATOM 1606 C C . GLU A 1 208 ? 7.130 12.696 5.830 1.00 75.62 208 GLU A C 1
ATOM 1608 O O . GLU A 1 208 ? 7.183 13.118 6.986 1.00 75.62 208 GLU A O 1
ATOM 1613 N N . SER A 1 209 ? 6.899 11.413 5.554 1.00 82.25 209 SER A N 1
ATOM 1614 C CA . SER A 1 209 ? 6.903 10.370 6.581 1.00 82.25 209 SER A CA 1
ATOM 1615 C C . SER A 1 209 ? 8.349 9.958 6.847 1.00 82.25 209 SER A C 1
ATOM 1617 O O . SER A 1 209 ? 8.928 9.188 6.085 1.00 82.25 209 SER A O 1
ATOM 1619 N N . ALA A 1 210 ? 8.943 10.519 7.901 1.00 89.69 210 ALA A N 1
ATOM 1620 C CA . ALA A 1 210 ? 10.309 10.216 8.311 1.00 89.69 210 ALA A CA 1
ATOM 1621 C C . ALA A 1 210 ? 10.383 8.890 9.083 1.00 89.69 210 ALA A C 1
ATOM 1623 O O . ALA A 1 210 ? 9.446 8.526 9.793 1.00 89.69 210 ALA A O 1
ATOM 1624 N N . ILE A 1 211 ? 11.510 8.191 8.964 1.00 92.69 211 ILE A N 1
ATOM 1625 C CA . ILE A 1 211 ? 11.831 6.962 9.702 1.00 92.69 211 ILE A CA 1
ATOM 1626 C C . ILE A 1 211 ? 13.189 7.103 10.397 1.00 92.69 211 ILE A C 1
ATOM 1628 O O . ILE A 1 211 ? 14.029 7.898 9.972 1.00 92.69 211 ILE A O 1
ATOM 1632 N N . ASP A 1 212 ? 13.428 6.305 11.437 1.00 93.31 212 ASP A N 1
ATOM 1633 C CA . ASP A 1 212 ? 14.757 6.171 12.038 1.00 93.31 212 ASP A CA 1
ATOM 1634 C C . ASP A 1 212 ? 15.635 5.254 11.172 1.00 93.31 212 ASP A C 1
ATOM 1636 O O . ASP A 1 212 ? 15.388 4.050 11.063 1.00 93.31 212 ASP A O 1
ATOM 1640 N N . CYS A 1 213 ? 16.691 5.814 10.577 1.00 93.62 213 CYS A N 1
ATOM 1641 C CA . CYS A 1 213 ? 17.627 5.075 9.728 1.00 93.62 213 CYS A CA 1
ATOM 1642 C C . CYS A 1 213 ? 18.306 3.901 10.454 1.00 93.62 213 CYS A C 1
ATOM 1644 O O . CYS A 1 213 ? 18.759 2.962 9.803 1.00 93.62 213 CYS A O 1
ATOM 1646 N N . HIS A 1 214 ? 18.393 3.934 11.788 1.00 94.88 214 HIS A N 1
ATOM 1647 C CA . HIS A 1 214 ? 18.970 2.841 12.569 1.00 94.88 214 HIS A CA 1
ATOM 1648 C C . HIS A 1 214 ? 18.045 1.625 12.683 1.00 94.88 214 HIS A C 1
ATOM 1650 O O . HIS A 1 214 ? 18.526 0.538 12.991 1.00 94.88 214 HIS A O 1
ATOM 1656 N N . GLN A 1 215 ? 16.749 1.790 12.407 1.00 94.44 215 GLN A N 1
ATOM 1657 C CA . GLN A 1 215 ? 15.744 0.730 12.510 1.00 94.44 215 GLN A CA 1
ATOM 1658 C C . GLN A 1 215 ? 15.440 0.050 11.169 1.00 94.44 215 GLN A C 1
ATOM 1660 O O . GLN A 1 215 ? 14.647 -0.883 11.139 1.00 94.44 215 GLN A O 1
ATOM 1665 N N . ILE A 1 216 ? 16.086 0.456 10.066 1.00 94.38 216 ILE A N 1
ATOM 1666 C CA . ILE A 1 216 ? 15.835 -0.098 8.719 1.00 94.38 216 ILE A CA 1
ATOM 1667 C C . ILE A 1 216 ? 15.956 -1.627 8.703 1.00 94.38 216 ILE A C 1
ATOM 1669 O O . ILE A 1 216 ? 15.100 -2.305 8.150 1.00 94.38 216 ILE A O 1
ATOM 1673 N N . SER A 1 217 ? 16.958 -2.184 9.385 1.00 94.50 217 SER A N 1
ATOM 1674 C CA . SER A 1 217 ? 17.170 -3.636 9.453 1.00 94.50 217 SER A CA 1
ATOM 1675 C C . SER A 1 217 ? 16.086 -4.408 10.216 1.00 94.50 217 SER A C 1
ATOM 1677 O O . SER A 1 217 ? 16.046 -5.632 10.138 1.00 94.50 217 SER A O 1
ATOM 1679 N N . GLU A 1 218 ? 15.264 -3.718 11.008 1.00 94.56 218 GLU A N 1
ATOM 1680 C CA . GLU A 1 218 ? 14.157 -4.303 11.775 1.00 94.56 218 GLU A CA 1
ATOM 1681 C C . GLU A 1 218 ? 12.813 -4.151 11.050 1.00 94.56 218 GLU A C 1
ATOM 1683 O O . GLU A 1 218 ? 11.813 -4.738 11.470 1.00 94.56 218 GLU A O 1
ATOM 1688 N N . MET A 1 219 ? 12.776 -3.373 9.964 1.00 97.06 219 MET A N 1
ATOM 1689 C CA . MET A 1 219 ? 11.560 -3.151 9.195 1.00 97.06 219 MET A CA 1
ATOM 1690 C C . MET A 1 219 ? 11.148 -4.422 8.445 1.00 97.06 219 MET A C 1
ATOM 1692 O O . MET A 1 219 ? 11.998 -5.178 7.969 1.00 97.06 219 MET A O 1
ATOM 1696 N N . PRO A 1 220 ? 9.838 -4.669 8.310 1.00 97.81 220 PRO A N 1
ATOM 1697 C CA . PRO A 1 220 ? 9.351 -5.798 7.541 1.00 97.81 220 PRO A CA 1
ATOM 1698 C C . PRO A 1 220 ? 9.485 -5.555 6.035 1.00 97.81 220 PRO A C 1
ATOM 1700 O O . PRO A 1 220 ? 9.300 -4.438 5.550 1.00 97.81 220 PRO A O 1
ATOM 1703 N N . ASP A 1 221 ? 9.684 -6.639 5.291 1.00 98.19 221 ASP A N 1
ATOM 1704 C CA . ASP A 1 221 ? 9.558 -6.643 3.836 1.00 98.19 221 ASP A CA 1
ATOM 1705 C C . ASP A 1 221 ? 8.120 -6.305 3.396 1.00 98.19 221 ASP A C 1
ATOM 1707 O O . ASP A 1 221 ? 7.138 -6.662 4.063 1.00 98.19 221 ASP A O 1
ATOM 1711 N N . LEU A 1 222 ? 7.990 -5.658 2.235 1.00 98.06 222 LEU A N 1
ATOM 1712 C CA . LEU A 1 222 ? 6.709 -5.413 1.573 1.00 98.06 222 LEU A CA 1
ATOM 1713 C C . LEU A 1 222 ? 6.562 -6.308 0.347 1.00 98.06 222 LEU A C 1
ATOM 1715 O O . LEU A 1 222 ? 7.379 -6.270 -0.569 1.00 98.06 222 LEU A O 1
ATOM 1719 N N . ASP A 1 223 ? 5.474 -7.062 0.283 1.00 98.31 223 ASP A N 1
ATOM 1720 C CA . ASP A 1 223 ? 5.233 -8.036 -0.776 1.00 98.31 223 ASP A CA 1
ATOM 1721 C C . ASP A 1 223 ? 4.022 -7.650 -1.625 1.00 98.31 223 ASP A C 1
ATOM 1723 O O . ASP A 1 223 ? 2.904 -7.524 -1.127 1.00 98.31 223 ASP A O 1
ATOM 1727 N N . PHE A 1 224 ? 4.223 -7.537 -2.936 1.00 97.69 224 PHE A N 1
ATOM 1728 C CA . PHE A 1 224 ? 3.165 -7.278 -3.911 1.00 97.69 224 PHE A CA 1
ATOM 1729 C C . PHE A 1 224 ? 2.836 -8.551 -4.682 1.00 97.69 224 PHE A C 1
ATOM 1731 O O . PHE A 1 224 ? 3.717 -9.194 -5.258 1.00 97.69 224 PHE A O 1
ATOM 1738 N N . THR A 1 225 ? 1.555 -8.896 -4.769 1.00 97.62 225 THR A N 1
ATOM 1739 C CA . THR A 1 225 ? 1.120 -10.033 -5.586 1.00 97.62 225 THR A CA 1
ATOM 1740 C C . THR A 1 225 ? 0.800 -9.580 -7.008 1.00 97.62 225 THR A C 1
ATOM 1742 O O . THR A 1 225 ? -0.161 -8.853 -7.234 1.00 97.62 225 THR A O 1
ATOM 1745 N N . ILE A 1 226 ? 1.553 -10.046 -8.007 1.00 97.38 226 ILE A N 1
ATOM 1746 C CA . ILE A 1 226 ? 1.306 -9.756 -9.429 1.00 97.38 226 ILE A CA 1
ATOM 1747 C C . ILE A 1 226 ? 1.290 -11.073 -10.208 1.00 97.38 226 ILE A C 1
ATOM 1749 O O . ILE A 1 226 ? 2.271 -11.816 -10.212 1.00 97.38 226 ILE A O 1
ATOM 1753 N N . ALA A 1 227 ? 0.172 -11.378 -10.876 1.00 94.44 227 ALA A N 1
ATOM 1754 C CA . ALA A 1 227 ? -0.042 -12.645 -11.592 1.00 94.44 227 ALA A CA 1
ATOM 1755 C C . ALA A 1 227 ? 0.283 -13.897 -10.748 1.00 94.44 227 ALA A C 1
ATOM 1757 O O . ALA A 1 227 ? 0.990 -14.798 -11.207 1.00 94.44 227 ALA A O 1
ATOM 1758 N N . ASN A 1 228 ? -0.222 -13.942 -9.510 1.00 92.00 228 ASN A N 1
ATOM 1759 C CA . ASN A 1 228 ? 0.011 -15.021 -8.536 1.00 92.00 228 ASN A CA 1
ATOM 1760 C C . ASN A 1 228 ? 1.491 -15.255 -8.188 1.00 92.00 228 ASN A C 1
ATOM 1762 O O . ASN A 1 228 ? 1.863 -16.345 -7.753 1.00 92.00 228 ASN A O 1
ATOM 1766 N N . LYS A 1 229 ? 2.346 -14.253 -8.400 1.00 96.00 229 LYS A N 1
ATOM 1767 C CA . LYS A 1 229 ? 3.734 -14.247 -7.945 1.00 96.00 229 LYS A CA 1
ATOM 1768 C C . LYS A 1 229 ? 3.955 -13.101 -6.979 1.00 96.00 229 LYS A C 1
ATOM 1770 O O . LYS A 1 229 ? 3.405 -12.020 -7.175 1.00 96.00 229 LYS A O 1
ATOM 1775 N N . THR A 1 230 ? 4.802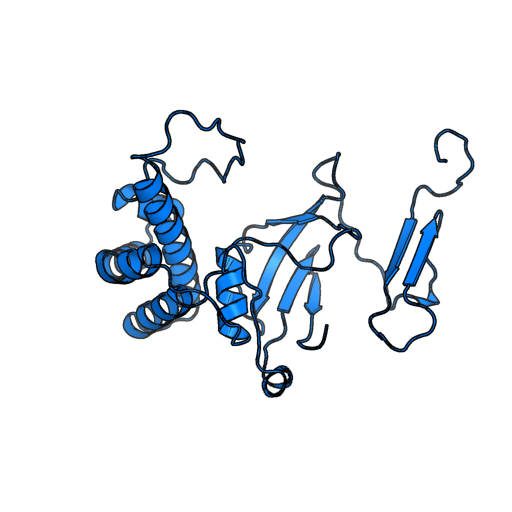 -13.348 -5.996 1.00 97.12 230 THR A N 1
ATOM 1776 C CA . THR A 1 230 ? 5.201 -12.360 -5.000 1.00 97.12 230 THR A CA 1
ATOM 1777 C C . THR A 1 230 ? 6.416 -11.580 -5.491 1.00 97.12 230 THR A C 1
ATOM 1779 O O . THR A 1 230 ? 7.382 -12.173 -5.980 1.00 97.12 230 THR A O 1
ATOM 1782 N N . PHE A 1 231 ? 6.344 -10.257 -5.383 1.00 97.38 231 PHE A N 1
ATOM 1783 C CA . PHE A 1 231 ? 7.429 -9.321 -5.644 1.00 97.38 231 PHE A CA 1
ATOM 1784 C C . PHE A 1 231 ? 7.724 -8.557 -4.359 1.00 97.38 231 PHE A C 1
ATOM 1786 O O . PHE A 1 231 ? 6.902 -7.755 -3.924 1.00 97.38 231 PHE A O 1
ATOM 1793 N N . THR A 1 232 ? 8.884 -8.834 -3.778 1.00 97.75 232 THR A N 1
ATOM 1794 C CA . THR A 1 232 ? 9.304 -8.304 -2.481 1.00 97.75 232 THR A CA 1
ATOM 1795 C C . THR A 1 232 ? 10.128 -7.033 -2.654 1.00 97.75 232 THR A C 1
ATOM 1797 O O . THR A 1 232 ? 11.017 -6.991 -3.511 1.00 97.75 232 THR A O 1
ATOM 1800 N N . LEU A 1 233 ? 9.838 -6.025 -1.836 1.00 96.81 233 LEU A N 1
ATOM 1801 C CA . LEU A 1 233 ? 10.695 -4.876 -1.568 1.00 96.81 233 LEU A CA 1
ATOM 1802 C C . LEU A 1 233 ? 11.257 -5.012 -0.156 1.00 96.81 233 LEU A C 1
ATOM 1804 O O . LEU A 1 233 ? 10.487 -5.121 0.799 1.00 96.81 233 LEU A O 1
ATOM 1808 N N . THR A 1 234 ? 12.584 -5.013 -0.046 1.00 96.19 234 THR A N 1
ATOM 1809 C CA . THR A 1 234 ? 13.263 -4.988 1.256 1.00 96.19 234 THR A CA 1
ATOM 1810 C C . THR A 1 234 ? 13.344 -3.554 1.786 1.00 96.19 234 THR A C 1
ATOM 1812 O O . THR A 1 234 ? 13.220 -2.615 0.995 1.00 96.19 234 THR A O 1
ATOM 1815 N N . PRO A 1 235 ? 13.577 -3.349 3.093 1.00 95.25 235 PRO A N 1
ATOM 1816 C CA . PRO 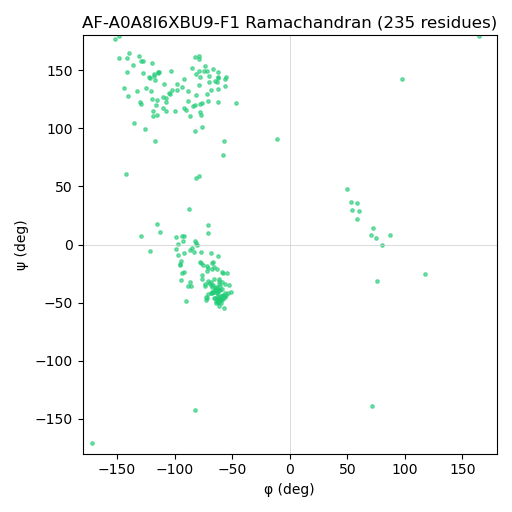A 1 235 ? 13.673 -2.014 3.688 1.00 95.25 235 PRO A CA 1
ATOM 1817 C C . PRO A 1 235 ? 14.697 -1.067 3.041 1.00 95.25 235 PRO A C 1
ATOM 1819 O O . PRO A 1 235 ? 14.560 0.150 3.134 1.00 95.25 235 PRO A O 1
ATOM 1822 N N . GLU A 1 236 ? 15.730 -1.596 2.382 1.00 91.31 236 GLU A N 1
ATOM 1823 C CA . GLU A 1 236 ? 16.768 -0.811 1.706 1.00 91.31 236 GLU A CA 1
ATOM 1824 C C . GLU A 1 236 ? 16.406 -0.375 0.268 1.00 91.31 236 GLU A C 1
ATOM 1826 O O . GLU A 1 236 ? 17.220 0.289 -0.383 1.00 91.31 236 GLU A O 1
ATOM 1831 N N . GLN A 1 237 ? 15.240 -0.773 -0.263 1.00 88.00 237 GLN A N 1
ATOM 1832 C CA . GLN A 1 237 ? 14.815 -0.545 -1.658 1.00 88.00 237 GLN A CA 1
ATOM 1833 C C . GLN A 1 237 ? 13.730 0.522 -1.808 1.00 88.00 237 GLN A C 1
ATOM 1835 O O . GLN A 1 237 ? 13.775 1.229 -2.850 1.00 88.00 237 GLN A O 1
#

Nearest PDB structures (foldseek):
  1qdm-assembly2_B  TM=9.638E-01  e=1.236E-22  Hordeum vulgare
  1qdm-assembly3_C  TM=9.692E-01  e=5.231E-22  Hordeum vulgare
  5nfg-assembly1_A  TM=9.743E-01  e=1.184E-10  Cynara cardunculus
  5nfg-assembly2_B  TM=9.623E-01  e=7.505E-10  Cynara cardunculus
  1b5f-assembly1_A  TM=9.798E-01  e=8.978E-09  Cynara cardunculus

Organism: Hordeum vulgare subsp. vulgare (NCBI:txid112509)

InterPro domains:
  IPR001461 Aspartic peptidase A1 [PR00792] (26-39)
  IPR001461 Aspartic peptidase A1 [PR00792] (76-87)
  IPR001461 Aspartic peptidase A1 [PTHR47966] (1-237)
  IPR001969 Aspartic peptidase, active site [PS00141] (76-87)
  IPR007856 Saposin-like type B, region 1 [PF05184] (167-202)
  IPR008138 Saposin B type, region 2 [PF03489] (107-140)
  IPR008139 Saposin B type domain [PS50015] (104-144)
  IPR008139 Saposin B type domain [PS50015] (164-205)
  IPR011001 Saposin-like [SSF47862] (105-202)
  IPR021109 Aspartic peptidase domain superfamily [G3DSA:2.40.70.10] (33-237)
  IPR021109 Aspartic peptidase domain superfamily [SSF50630] (1-237)
  IPR033121 Peptidase family A1 domain [PF00026] (1-236)
  IPR033121 Peptidase family A1 domain [PS51767] (1-237)

Radius of gyration: 21.05 Å; Cα contacts (8 Å, |Δi|>4): 308; chains: 1; bounding box: 54×41×62 Å

Foldseek 3Di:
DVVVVPEPAQDKDKQADPDPPDPDRIDIDDRDDDPVRDDDDDDDFDQPDPPFQKGKWAFKAFQNATLQPRNVIDMDGDDPPDDDDDDDQLRVLVQLVQQVWFAAADPLLLCCLVVPVVVLLVCVVVVNDLQQSCVVVVLDVDSNPDDDPPDPDDDDDDDPCVSSVSNSVSSSSLSSQSNSVVVVVDDSVVSSVVSNVSSRRGHDPPDDGDGDPVCQVVGTWMWIGDPNDTDIDGSSD

Sequence (237 aa):
MQEQKLIEKDIFSFWLNRDPDASAGGELVFRGVDKKHYKGKHTYVPVTRKGYWQFDMGDLLIGGESTGFCAGGCAAIVDSGTSLLAGPMTIVVQVNHAIGAEGIISTECKEVVIEYGEMILEMLVAQTRPQKVCSQIGLCVFDGSHSIRNQIESVVNKKEKRGSDLLCTACEMTVVWMQNQLRKNQTEELILQYVNQLCERLLSPNGESAIDCHQISEMPDLDFTIANKTFTLTPEQ

pLDDT: mean 88.65, std 15.3, range [32.31, 98.31]

Solvent-accessible surface area (backbone atoms only — not comparable to full-atom values): 14272 Å² total; per-residue (Å²): 95,68,92,74,62,76,50,95,39,103,48,62,38,79,40,76,48,85,54,86,86,48,96,60,58,55,49,79,37,76,54,43,74,68,73,89,72,60,78,93,76,88,86,87,78,67,71,73,43,90,95,51,65,22,29,74,26,41,32,48,22,56,63,87,38,73,55,54,73,27,64,87,46,36,81,44,68,73,54,93,89,53,91,72,92,85,74,58,66,70,48,50,21,54,50,26,54,64,55,62,26,53,42,36,73,40,67,49,36,45,48,40,47,72,78,39,35,67,62,53,49,52,40,50,75,70,65,48,60,71,56,40,49,40,30,74,75,61,46,25,97,58,64,59,85,69,72,83,73,87,63,92,72,76,89,80,82,66,80,77,58,53,61,48,52,47,39,23,51,32,35,54,41,50,46,45,53,48,57,40,40,58,77,68,75,60,54,70,69,59,44,53,53,52,54,51,53,38,25,41,16,33,82,45,98,88,50,82,67,51,62,63,80,88,48,41,88,76,33,54,39,39,33,38,30,47,89,94,35,80,47,76,42,54,64,92,111